Protein 8WFC (pdb70)

Sequence (285 aa):
TYKLLDGKKISGEIKQEIAAVVNELLEKGGRRPHLAGVLVGHDGGSETYMASKVKACEEVGFTSSLIRYEDDVTEEELLACVHRLNQDPTVDGFIVQLPLPKHIDEQKIIEAVDPRKDVDGFHPINVGRLSIGLPGFVSATPKGIVELLRRYNIPTRGKHCVVLGRSNIVGKPVSQLLLQKGEPGDCTITICHSRTPNIKEVCLTADIIIAALGQPEFLTADMVKPGAVVVDVGTTLVPRLTGDVKFDEVAPKCSYITPVPGGVGPMTIVSLMSNTLLASKGLYR

Solvent-accessible surface area: 13579 Å² total; per-residue (Å²): 162,79,120,75,0,40,0,120,118,9,2,22,61,14,53,125,82,6,32,60,60,2,75,86,52,55,140,163,71,32,108,97,5,21,7,0,2,0,3,12,6,113,79,54,36,12,43,79,134,6,50,46,33,48,121,4,2,119,105,2,16,14,65,50,40,61,60,141,32,101,78,116,10,78,45,142,90,0,44,46,0,0,94,135,10,20,144,43,113,70,4,16,0,2,5,5,21,53,101,15,26,199,103,8,52,63,114,111,0,15,75,20,8,24,26,160,25,6,0,18,3,78,19,61,78,1,79,25,51,15,74,129,53,96,88,7,2,28,16,10,17,0,50,0,0,19,35,0,0,121,72,54,131,8,84,0,153,65,77,37,0,0,0,0,5,117,42,118,103,5,0,92,12,0,6,51,17,0,112,69,194,28,95,28,0,50,6,87,33,44,76,1,46,89,193,26,128,59,27,99,113,23,0,71,74,0,35,2,0,0,0,18,62,46,98,39,86,58,0,34,20,73,14,0,72,98,46,2,10,0,0,6,21,4,96,38,136,46,162,175,64,19,0,1,2,57,65,103,64,0,1,73,66,6,40,39,0,1,27,32,88,8,1,9,41,21,0,34,62,0,4,7,0,20,1,0,21,25,12,37,91,68,68,42,179

Nearest PDB structures (foldseek):
  8wfc-assembly1_A-2  TM=1.004E+00  e=2.189E-60  Porphyromonas gingivalis
  6jib-assembly1_A  TM=9.520E-01  e=5.929E-38  Homo sapiens
  6jid-assembly1_A  TM=9.562E-01  e=1.863E-37  Homo sapiens
  9ita-assembly1_A  TM=9.492E-01  e=7.916E-37  Homo sapiens
  7ehn-assembly1_A  TM=9.419E-01  e=8.408E-37  Homo sapiens

Structure (mmCIF, N/CA/C/O backbone):
data_8WFC
#
_entry.id   8WFC
#
_cell.length_a   110.681
_cell.length_b   110.681
_cell.length_c   69.781
_cell.angle_alpha   90.000
_cell.angle_beta   90.000
_cell.angle_gamma   90.000
#
_symmetry.space_group_name_H-M   'P 43 2 2'
#
loop_
_entity.id
_entity.type
_entity.pdbx_description
1 polymer 'Bifunctional protein FolD'
2 water water
#
loop_
_atom_site.group_PDB
_atom_site.id
_atom_site.type_symbol
_atom_site.label_atom_id
_atom_site.label_alt_id
_atom_site.label_comp_id
_atom_site.label_asym_id
_atom_site.label_entity_id
_atom_site.label_seq_id
_atom_site.pdbx_PDB_ins_code
_atom_site.Cartn_x
_atom_site.Cartn_y
_atom_site.Cartn_z
_atom_site.occupancy
_atom_site.B_iso_or_equiv
_atom_site.auth_seq_id
_atom_site.auth_comp_id
_atom_site.auth_asym_id
_atom_site.auth_atom_id
_atom_site.pdbx_PDB_model_num
ATOM 1 N N . THR A 1 4 ? -19.40000 7.13000 -12.44500 1.000 57.85000 4 THR A N 1
ATOM 2 C CA . THR A 1 4 ? -18.17400 6.34200 -12.36300 1.000 56.63000 4 THR A CA 1
ATOM 3 C C . THR A 1 4 ? -18.40600 5.00500 -11.63200 1.000 60.72000 4 THR A C 1
ATOM 4 O O . THR A 1 4 ? -17.77200 3.99800 -11.95300 1.000 62.27000 4 THR A O 1
ATOM 8 N N . TYR A 1 5 ? -19.31500 4.98500 -10.66100 1.000 53.50000 5 TYR A N 1
ATOM 9 C CA . TYR A 1 5 ? -19.72000 3.73100 -10.04000 1.000 52.77000 5 TYR A CA 1
ATOM 10 C C . TYR A 1 5 ? -20.85900 3.10100 -10.83200 1.000 49.95000 5 TYR A C 1
ATOM 11 O O . TYR A 1 5 ? -21.63700 3.79800 -11.48800 1.000 51.95000 5 TYR A O 1
ATOM 20 N N . LYS A 1 6 ? -20.96600 1.77400 -10.74400 1.000 46.30000 6 LYS A N 1
ATOM 21 C CA . LYS A 1 6 ? -22.01700 1.01800 -11.41400 1.000 42.61000 6 LYS A CA 1
ATOM 22 C C . LYS A 1 6 ? -23.01900 0.47300 -10.40500 1.000 47.20000 6 LYS A C 1
ATOM 23 O O . LYS A 1 6 ? -22.64300 0.02300 -9.31500 1.000 43.80000 6 LYS A O 1
ATOM 29 N N . LEU A 1 7 ? -24.29600 0.50800 -10.77800 1.000 46.18000 7 LEU A N 1
ATOM 30 C CA . LEU A 1 7 ? -25.34900 -0.02600 -9.92800 1.000 45.82000 7 LEU A CA 1
ATOM 31 C C . LEU A 1 7 ? -25.37800 -1.54500 -9.99800 1.000 44.58000 7 LEU A C 1
ATOM 32 O O . LEU A 1 7 ? -25.17000 -2.13800 -11.06100 1.000 45.19000 7 LEU A O 1
ATOM 37 N N . LEU A 1 8 ? -25.61800 -2.18000 -8.85100 1.000 43.17000 8 LEU A N 1
ATOM 38 C CA . LEU A 1 8 ? -26.03600 -3.57600 -8.84500 1.000 40.11000 8 LEU A CA 1
ATOM 39 C C . LEU A 1 8 ? -27.55300 -3.50100 -8.86300 1.000 44.29000 8 LEU A C 1
ATOM 40 O O . LEU A 1 8 ? -28.20400 -3.32600 -7.82900 1.000 43.72000 8 LEU A O 1
ATOM 45 N N . ASP A 1 9 ? -28.10900 -3.57500 -10.07000 1.000 43.69000 9 ASP A N 1
ATOM 46 C CA . ASP A 1 9 ? -29.49200 -3.19000 -10.34200 1.000 47.00000 9 ASP A CA 1
ATOM 47 C C . ASP A 1 9 ? -30.38000 -4.39700 -10.08200 1.000 42.38000 9 ASP A C 1
ATOM 48 O O . ASP A 1 9 ? -30.53900 -5.26300 -10.94500 1.000 42.21000 9 ASP A O 1
ATOM 53 N N . GLY A 1 10 ? -30.96800 -4.44900 -8.89000 1.000 42.50000 10 GLY A N 1
ATOM 54 C CA . GLY A 1 10 ? -31.83400 -5.57500 -8.50900 1.000 42.36000 10 GLY A CA 1
ATOM 55 C C . GLY A 1 10 ? -33.13400 -5.58400 -9.28500 1.000 41.02000 10 GLY A C 1
ATOM 56 O O . GLY A 1 10 ? -33.55200 -6.64400 -9.69200 1.000 41.82000 10 GLY A O 1
ATOM 57 N N . LYS A 1 11 ? -33.74600 -4.42000 -9.45700 1.000 44.37000 11 LYS A N 1
ATOM 58 C CA . LYS A 1 11 ? -34.99600 -4.31000 -10.24600 1.000 47.28000 11 LYS A CA 1
ATOM 59 C C . LYS A 1 11 ? -34.73900 -4.92700 -11.61700 1.000 47.59000 11 LYS A C 1
ATOM 60 O O . LYS A 1 11 ? -35.47000 -5.81100 -12.00000 1.000 47.80000 11 LYS A O 1
ATOM 66 N N . LYS A 1 12 ? -33.68400 -4.48400 -12.29000 1.000 44.36000 12 LYS A N 1
ATOM 67 C CA . LYS A 1 12 ? -33.36400 -4.97700 -13.64600 1.000 44.56000 12 LYS A CA 1
ATOM 68 C C . LYS A 1 12 ? -33.07700 -6.47700 -13.64200 1.000 46.17000 12 LYS A C 1
ATOM 69 O O . LYS A 1 12 ? -33.69600 -7.17900 -14.41200 1.000 43.72000 12 LYS A O 1
ATOM 75 N N . ILE A 1 13 ? -32.17100 -6.94700 -12.79100 1.000 44.40000 13 ILE A N 1
ATOM 76 C CA . ILE A 1 13 ? -31.82500 -8.36300 -12.82700 1.000 38.90000 13 ILE A CA 1
ATOM 77 C C . ILE A 1 13 ? -33.04000 -9.22000 -12.49700 1.000 43.43000 13 ILE A C 1
ATOM 78 O O . ILE A 1 13 ? -33.27600 -10.26100 -13.12400 1.000 38.36000 13 ILE A O 1
ATOM 83 N N . SER A 1 14 ? -33.80600 -8.80800 -11.48500 1.000 42.18000 14 SER A N 1
ATOM 84 C CA . SER A 1 14 ? -35.06700 -9.46000 -11.15400 1.000 43.58000 14 SER A CA 1
ATOM 85 C C . SER A 1 14 ? -35.93200 -9.65700 -12.39300 1.000 44.48000 14 SER A C 1
ATOM 86 O O . SER A 1 14 ? -36.40400 -10.76800 -12.66900 1.000 44.72000 14 SER A O 1
ATOM 89 N N . GLY A 1 15 ? -36.10700 -8.57500 -13.13700 1.000 45.55000 15 GLY A N 1
ATOM 90 C CA . GLY A 1 15 ? -36.92400 -8.60000 -14.35700 1.000 44.08000 15 GLY A CA 1
ATOM 91 C C . GLY A 1 15 ? -36.46800 -9.68600 -15.29700 1.000 48.62000 15 GLY A C 1
ATOM 92 O O . GLY A 1 15 ? -37.30300 -10.44700 -15.75200 1.000 48.34000 15 GLY A O 1
ATOM 93 N N . GLU A 1 16 ? -35.16500 -9.79700 -15.51900 1.000 43.18000 16 GLU A N 1
ATOM 94 C CA . GLU A 1 16 ? -34.65000 -10.80100 -16.47800 1.000 44.13000 16 GLU A CA 1
ATOM 95 C C . GLU A 1 16 ? -34.84700 -12.21900 -15.95800 1.000 47.83000 16 GLU A C 1
ATOM 96 O O . GLU A 1 16 ? -34.98700 -13.11900 -16.77400 1.000 46.87000 16 GLU A O 1
ATOM 102 N N . ILE A 1 17 ? -34.82400 -12.40200 -14.64600 1.000 42.07000 17 ILE A N 1
ATOM 103 C CA . ILE A 1 17 ? -35.01300 -13.76600 -14.09300 1.000 42.50000 17 ILE A CA 1
ATOM 104 C C . ILE A 1 17 ? -36.49500 -14.12100 -14.21500 1.000 37.72000 17 ILE A C 1
ATOM 105 O O . ILE A 1 17 ? -36.79200 -15.23700 -14.56700 1.000 40.84000 17 ILE A O 1
ATOM 110 N N . LYS A 1 18 ? -37.36900 -13.16100 -13.94300 1.000 41.62000 18 LYS A N 1
ATOM 111 C CA . LYS A 1 18 ? -38.82800 -13.39000 -14.06400 1.000 45.00000 18 LYS A CA 1
ATOM 112 C C . LYS A 1 18 ? -39.12000 -13.86400 -15.48800 1.000 47.26000 18 LYS A C 1
ATOM 113 O O . LYS A 1 18 ? -39.77300 -14.87800 -15.65300 1.000 47.04000 18 LYS A O 1
ATOM 119 N N . GLN A 1 19 ? -38.55200 -13.17300 -16.47100 1.000 48.94000 19 GLN A N 1
ATOM 120 C CA . GLN A 1 19 ? -38.72400 -13.52200 -17.89700 1.000 51.02000 19 GLN A CA 1
ATOM 121 C C . GLN A 1 19 ? -38.17700 -14.92000 -18.14300 1.000 46.78000 19 GLN A C 1
ATOM 122 O O . GLN A 1 19 ? -38.78000 -15.64600 -18.90400 1.000 48.23000 19 GLN A O 1
ATOM 128 N N . GLU A 1 20 ? -37.04900 -15.26000 -17.53700 1.000 43.29000 20 GLU A N 1
ATOM 129 C CA . GLU A 1 20 ? -36.50100 -16.61500 -17.72900 1.000 40.21000 20 GLU A CA 1
ATOM 130 C C . GLU A 1 20 ? -37.46200 -17.62800 -17.10700 1.000 43.57000 20 GLU A C 1
ATOM 131 O O . GLU A 1 20 ? -37.61900 -18.68700 -17.67900 1.000 44.82000 20 GLU A O 1
ATOM 137 N N . ILE A 1 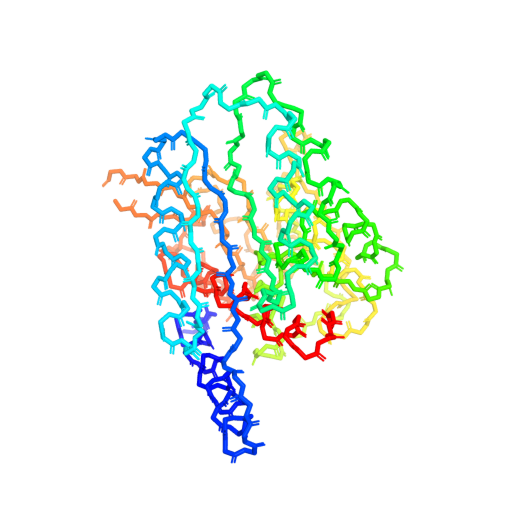21 ? -38.07200 -17.30300 -15.97100 1.000 42.69000 21 ILE A N 1
ATOM 138 C CA . ILE A 1 21 ? -38.98600 -18.28400 -15.32700 1.000 44.77000 21 ILE A CA 1
ATOM 139 C C . ILE A 1 21 ? -40.21900 -18.48400 -16.21800 1.000 45.01000 21 ILE A C 1
ATOM 140 O O . ILE A 1 21 ? -40.60300 -19.60700 -16.41600 1.000 41.89000 21 ILE A O 1
ATOM 145 N N . ALA A 1 22 ? -40.77800 -17.40400 -16.74600 1.000 45.24000 22 ALA A N 1
ATOM 146 C CA . ALA A 1 22 ? -41.95900 -17.49900 -17.60500 1.000 47.43000 22 ALA A CA 1
ATOM 147 C C . ALA A 1 22 ? -41.69700 -18.40800 -18.79300 1.000 48.37000 22 ALA A C 1
ATOM 148 O O . ALA A 1 22 ? -42.54400 -19.24300 -19.15000 1.000 50.82000 22 ALA A O 1
ATOM 150 N N . ALA A 1 23 ? -40.51100 -18.25900 -19.41000 1.000 50.62000 23 ALA A N 1
ATOM 151 C CA . ALA A 1 23 ? -40.14100 -19.07900 -20.55700 1.000 49.37000 23 ALA A CA 1
ATOM 152 C C . ALA A 1 23 ? -40.12700 -20.55800 -20.18800 1.000 48.91000 23 ALA A C 1
ATOM 153 O O . ALA A 1 23 ? -40.66200 -21.38200 -20.93400 1.000 51.01000 23 ALA A O 1
ATOM 155 N N . VAL A 1 24 ? -39.58700 -20.91900 -19.01600 1.000 43.95000 24 VAL A N 1
ATOM 156 C CA . VAL A 1 24 ? -39.58900 -22.32900 -18.62600 1.000 45.49000 24 VAL A CA 1
ATOM 157 C C . VAL A 1 24 ? -41.01500 -22.81400 -18.37700 1.000 49.33000 24 VAL A C 1
ATOM 158 O O . VAL A 1 24 ? -41.36000 -23.95500 -18.70700 1.000 51.24000 24 VAL A O 1
ATOM 162 N N . VAL A 1 25 ? -41.85800 -21.96600 -17.77500 1.000 44.96000 25 VAL A N 1
ATOM 163 C CA . VAL A 1 25 ? -43.23000 -22.37800 -17.48200 1.000 52.58000 25 VAL A CA 1
ATOM 164 C C . VAL A 1 25 ? -44.04400 -22.47000 -18.76900 1.000 50.26000 25 VAL A C 1
ATOM 165 O O . VAL A 1 25 ? -44.78500 -23.43900 -18.97500 1.000 51.65000 25 VAL A O 1
ATOM 169 N N . ASN A 1 26 ? -43.91600 -21.47000 -19.65300 1.000 51.67000 26 ASN A N 1
ATOM 170 C CA . ASN A 1 26 ? -44.57500 -21.52600 -20.96000 1.000 53.77000 26 ASN A CA 1
ATOM 171 C C . ASN A 1 26 ? -44.19800 -22.79800 -21.70600 1.000 56.41000 26 ASN A C 1
ATOM 172 O O . ASN A 1 26 ? -45.05800 -23.49300 -22.25500 1.000 57.01000 26 ASN A O 1
ATOM 177 N N . GLU A 1 27 ? -42.90300 -23.11400 -21.73500 1.000 55.64000 27 GLU A N 1
ATOM 178 C CA . GLU A 1 27 ? -42.45400 -24.35400 -22.35500 1.000 61.00000 27 GLU A CA 1
ATOM 179 C C . GLU A 1 27 ? -43.11200 -25.56600 -21.70500 1.000 62.46000 27 GLU A C 1
ATOM 180 O O . GLU A 1 27 ? -43.56400 -26.48300 -22.40200 1.000 64.94000 27 GLU A O 1
ATOM 186 N N . LEU A 1 28 ? -43.18700 -25.58500 -20.37200 1.000 59.20000 28 LEU A N 1
ATOM 187 C CA . LEU A 1 28 ? -43.78700 -26.72100 -19.68100 1.000 60.87000 28 LEU A CA 1
ATOM 188 C C . LEU A 1 28 ? -45.27400 -26.84700 -19.99900 1.000 58.09000 28 LEU A C 1
ATOM 189 O O . LEU A 1 28 ? -45.79900 -27.96500 -20.08200 1.000 59.63000 28 LEU A O 1
ATOM 194 N N . LEU A 1 29 ? -45.93700 -25.71100 -20.18000 1.000 55.14000 29 LEU A N 1
ATOM 195 C CA . LEU A 1 29 ? -47.38900 -25.66800 -20.48400 1.000 58.85000 29 LEU A CA 1
ATOM 196 C C . LEU A 1 29 ? -47.62800 -26.19700 -21.90100 1.000 64.00000 29 LEU A C 1
ATOM 197 O O . LEU A 1 29 ? -48.55100 -27.00300 -22.09400 1.000 65.32000 29 LEU A O 1
ATOM 202 N N . GLU A 1 30 ? -46.77900 -25.80000 -22.84700 1.000 62.60000 30 GLU A N 1
ATOM 203 C CA . GLU A 1 30 ? -46.92000 -26.23100 -24.25500 1.000 62.28000 30 GLU A CA 1
ATOM 204 C C . GLU A 1 30 ? -46.87300 -27.75500 -24.34600 1.000 62.20000 30 GLU A C 1
ATOM 205 O O . GLU A 1 30 ? -47.61500 -28.27500 -25.15000 1.000 67.53000 30 GLU A O 1
ATOM 211 N N . LYS A 1 31 ? -46.01800 -28.42400 -23.57500 1.000 61.52000 31 LYS A N 1
ATOM 212 C CA . LYS A 1 31 ? -45.95400 -29.90200 -23.58900 1.000 61.19000 31 LYS A CA 1
ATOM 213 C C . LYS A 1 31 ? -46.99300 -30.50100 -22.63600 1.000 61.93000 31 LYS A C 1
ATOM 214 O O . LYS A 1 31 ? -46.76300 -31.60500 -22.15900 1.000 62.72000 31 LYS A O 1
ATOM 220 N N . GLY A 1 32 ? -48.06700 -29.77600 -22.33600 1.000 62.38000 32 GLY A N 1
ATOM 221 C CA . GLY A 1 32 ? -49.13900 -30.30900 -21.51700 1.000 59.99000 32 GLY A CA 1
ATOM 222 C C . GLY A 1 32 ? -48.76000 -30.58000 -20.07400 1.000 63.68000 32 GLY A C 1
ATOM 223 O O . GLY A 1 32 ? -48.74000 -31.73700 -19.64100 1.000 64.83000 32 GLY A O 1
ATOM 224 N N . GLY A 1 33 ? -48.43800 -29.51800 -19.32600 1.000 61.01000 33 GLY A N 1
ATOM 225 C CA . GLY A 1 33 ? -48.19900 -29.62400 -17.90400 1.000 52.83000 33 GLY A CA 1
ATOM 226 C C . GLY A 1 33 ? -48.90900 -28.49300 -17.18200 1.000 55.61000 33 GLY A C 1
ATOM 227 O O . GLY A 1 33 ? -49.46500 -27.58900 -17.81000 1.000 54.35000 33 GLY A O 1
ATOM 228 N N . ARG A 1 34 ? -48.88400 -28.55600 -15.85300 1.000 49.99000 34 ARG A N 1
ATOM 229 C CA . ARG A 1 34 ? -49.53900 -27.55200 -15.02600 1.000 50.85000 34 ARG A CA 1
ATOM 230 C C . ARG A 1 34 ? -48.52300 -26.55400 -14.48300 1.000 50.37000 34 ARG A C 1
ATOM 231 O O . ARG A 1 34 ? -47.34200 -26.86700 -14.32300 1.000 52.54000 34 ARG A O 1
ATOM 239 N N . ARG A 1 35 ? -48.99500 -25.34100 -14.21200 1.000 46.68000 35 ARG A N 1
ATOM 240 C CA . ARG A 1 35 ? -48.12400 -24.30900 -13.68100 1.000 46.53000 35 ARG A CA 1
ATOM 241 C C . ARG A 1 35 ? -47.63500 -24.68100 -12.28100 1.000 48.75000 35 ARG A C 1
ATOM 242 O O . ARG A 1 35 ? -48.34300 -25.35500 -11.52300 1.000 44.68000 35 ARG A O 1
ATOM 250 N N . PRO A 1 36 ? -46.42400 -24.25500 -11.91000 1.000 47.12000 36 PRO A N 1
ATOM 251 C CA . PRO A 1 36 ? -45.95900 -24.50400 -10.54100 1.000 42.32000 36 PRO A CA 1
ATOM 252 C C . PRO A 1 36 ? -46.87100 -23.82000 -9.53200 1.000 41.24000 36 PRO A C 1
ATOM 253 O O . PRO A 1 36 ? -47.54000 -22.82700 -9.83600 1.000 44.66000 36 PRO A O 1
ATOM 257 N N . HIS A 1 37 ? -46.89600 -24.37500 -8.31800 1.000 38.20000 37 HIS A N 1
ATOM 258 C CA . HIS A 1 37 ? -47.82100 -23.96000 -7.26900 1.000 35.82000 37 HIS A CA 1
ATOM 259 C C . HIS A 1 37 ? -47.03600 -23.70800 -5.98600 1.000 34.43000 37 HIS A C 1
ATOM 260 O O . HIS A 1 37 ? -46.32100 -24.59700 -5.51000 1.000 34.59000 37 HIS A O 1
ATOM 267 N N . LEU A 1 38 ? -47.16400 -22.50200 -5.43400 1.000 36.93000 38 LEU A N 1
ATOM 268 C CA . LEU A 1 38 ? -46.59900 -22.14600 -4.13400 1.000 35.26000 38 LEU A CA 1
ATOM 269 C C . LEU A 1 38 ? -47.72800 -21.96100 -3.12400 1.000 36.24000 38 LEU A C 1
ATOM 270 O O . LEU A 1 38 ? -48.57700 -21.07700 -3.28800 1.000 34.07000 38 LEU A O 1
ATOM 275 N N . ALA A 1 39 ? -47.73100 -22.77700 -2.07600 1.000 33.61000 39 ALA A N 1
ATOM 276 C CA . ALA A 1 39 ? -48.69700 -22.63600 -0.99800 1.000 31.47000 39 ALA A CA 1
ATOM 277 C C . ALA A 1 39 ? -48.07200 -21.90400 0.18500 1.000 35.09000 39 ALA A C 1
ATOM 278 O O . ALA A 1 39 ? -46.88300 -22.04900 0.47400 1.000 33.55000 39 ALA A O 1
ATOM 280 N N . GLY A 1 40 ? -48.88300 -21.12400 0.87200 1.000 32.88000 40 GLY A N 1
ATOM 281 C CA . GLY A 1 40 ? -48.43500 -20.42500 2.06600 1.000 35.42000 40 GLY A CA 1
ATOM 282 C C . GLY A 1 40 ? -49.36700 -20.67300 3.23500 1.000 39.52000 40 GLY A C 1
ATOM 283 O O . GLY A 1 40 ? -50.57800 -20.79000 3.06100 1.000 37.78000 40 GLY A O 1
ATOM 284 N N . VAL A 1 41 ? -48.78300 -20.75200 4.42800 1.000 34.68000 41 VAL A N 1
ATOM 285 C CA . VAL A 1 41 ? -49.52200 -20.91400 5.67800 1.000 34.60000 41 VAL A CA 1
ATOM 286 C C . VAL A 1 41 ? -49.33300 -19.65400 6.51100 1.000 38.60000 41 VAL A C 1
ATOM 287 O O . VAL A 1 41 ? -48.19800 -19.23900 6.76500 1.000 32.79000 41 VAL A O 1
ATOM 291 N N . LEU A 1 42 ? -50.43900 -19.04800 6.93600 1.000 34.16000 42 LEU A N 1
ATOM 292 C CA . LEU A 1 42 ? -50.41900 -17.85800 7.77600 1.000 38.92000 42 LEU A CA 1
ATOM 293 C C . LEU A 1 42 ? -51.18900 -18.13300 9.05500 1.000 41.49000 42 LEU A C 1
ATOM 294 O O . LEU A 1 42 ? -52.27000 -18.72600 9.02200 1.000 39.75000 42 LEU A O 1
ATOM 299 N N . VAL A 1 43 ? -50.66100 -17.67700 10.18200 1.000 38.13000 43 VAL A N 1
ATOM 300 C CA . VAL A 1 43 ? -51.36400 -17.80500 11.45000 1.000 40.52000 43 VAL A CA 1
ATOM 301 C C . VAL A 1 43 ? -51.41800 -16.43000 12.10000 1.000 44.34000 43 VAL A C 1
ATOM 302 O O . VAL A 1 43 ? -50.41600 -15.70600 12.12400 1.000 43.01000 43 VAL A O 1
ATOM 306 N N . GLY A 1 44 ? -52.60300 -16.04500 12.56800 1.000 45.93000 44 GLY A N 1
ATOM 307 C CA . GLY A 1 44 ? -52.79900 -14.72000 13.11300 1.000 46.92000 44 GLY A CA 1
ATOM 308 C C . GLY A 1 44 ? -52.94600 -13.66600 12.03500 1.000 53.16000 44 GLY A C 1
ATOM 309 O O . GLY A 1 44 ? -52.90200 -13.93400 10.82800 1.000 45.84000 44 GLY A O 1
ATOM 310 N N . HIS A 1 45 ? -53.11600 -12.42700 12.49600 1.000 59.89000 45 HIS A N 1
ATOM 311 C CA . HIS A 1 45 ? -53.37700 -11.27700 11.63600 1.000 63.08000 45 HIS A CA 1
ATOM 312 C C . HIS A 1 45 ? -52.35600 -10.16800 11.86400 1.000 69.17000 45 HIS A C 1
ATOM 313 O O . HIS A 1 45 ? -52.68600 -8.97900 11.83600 1.000 74.75000 45 HIS A O 1
ATOM 320 N N . ASP A 1 46 ? -51.10300 -10.55200 12.10600 1.000 70.45000 46 ASP A N 1
ATOM 321 C CA . ASP A 1 46 ? -50.00800 -9.59300 12.11200 1.000 70.42000 46 ASP A CA 1
ATOM 322 C C . ASP A 1 46 ? -49.98400 -8.83000 10.79300 1.000 74.08000 46 ASP A C 1
ATOM 323 O O . ASP A 1 46 ? -50.05200 -9.42800 9.71500 1.000 73.17000 46 ASP A O 1
ATOM 328 N N . GLY A 1 47 ? -49.90300 -7.50000 10.88700 1.000 73.88000 47 GLY A N 1
ATOM 329 C CA . GLY A 1 47 ? -49.92800 -6.67800 9.68700 1.000 70.87000 47 GLY A CA 1
ATOM 330 C C . GLY A 1 47 ? -48.66500 -6.80000 8.85400 1.000 71.79000 47 GLY A C 1
ATOM 331 O O . GLY A 1 47 ? -48.72200 -6.77600 7.62000 1.000 70.88000 47 GLY A O 1
ATOM 332 N N . GLY A 1 48 ? -47.50800 -6.91500 9.51000 1.000 68.87000 48 GLY A N 1
ATOM 333 C CA . GLY A 1 48 ? -46.25000 -7.07300 8.80300 1.000 70.81000 48 GLY A CA 1
ATOM 334 C C . GLY A 1 48 ? -46.24800 -8.32100 7.94200 1.000 73.96000 48 GLY A C 1
ATOM 335 O O . GLY A 1 48 ? -46.34100 -8.23500 6.71300 1.000 71.11000 48 GLY A O 1
ATOM 336 N N . SER A 1 49 ? -46.31700 -9.47800 8.61400 1.000 73.30000 49 SER A N 1
ATOM 337 C CA . SER A 1 49 ? -46.36800 -10.82200 7.97800 1.000 68.72000 49 SER A CA 1
ATOM 338 C C . SER A 1 49 ? -47.45100 -10.83800 6.90000 1.000 67.00000 49 SER A C 1
ATOM 339 O O . SER A 1 49 ? -47.29800 -11.55400 5.92300 1.000 62.60000 49 SER A O 1
ATOM 342 N N . GLU A 1 50 ? -48.52800 -10.08500 7.10500 1.000 68.02000 50 GLU A N 1
ATOM 343 C CA . GLU A 1 50 ? -49.62400 -10.03400 6.10900 1.000 68.83000 50 GLU A CA 1
ATOM 344 C C . GLU A 1 50 ? -49.09300 -9.42500 4.81500 1.000 66.26000 50 GLU A C 1
ATOM 345 O O . GLU A 1 50 ? -49.40800 -9.94800 3.75600 1.000 62.58000 50 GLU A O 1
ATOM 351 N N . THR A 1 51 ? -48.29300 -8.37000 4.92600 1.000 65.24000 51 THR A N 1
ATOM 352 C CA . THR A 1 51 ? -47.72200 -7.69800 3.73600 1.000 66.04000 51 THR A CA 1
ATOM 353 C C . THR A 1 51 ? -46.67100 -8.60400 3.11700 1.000 62.34000 51 THR A C 1
ATOM 354 O O . THR A 1 51 ? -46.53500 -8.62400 1.90900 1.000 64.33000 51 THR A O 1
ATOM 358 N N . TYR A 1 52 ? -45.95900 -9.33300 3.95400 1.000 65.06000 52 TYR A N 1
ATOM 359 C CA . TYR A 1 52 ? -44.89400 -10.23800 3.46800 1.000 66.20000 52 TYR A CA 1
ATOM 360 C C . TYR A 1 52 ? -45.54700 -11.30800 2.58700 1.000 60.68000 52 TYR A C 1
ATOM 361 O O . TYR A 1 52 ? -45.06900 -11.55500 1.48600 1.000 56.09000 52 TYR A O 1
ATOM 370 N N . MET A 1 53 ? -46.67000 -11.85900 3.03900 1.000 62.32000 53 MET A N 1
ATOM 371 C CA . MET A 1 53 ? -47.36600 -12.90600 2.25100 1.000 59.31000 53 MET A CA 1
ATOM 372 C C . MET A 1 53 ? -47.89500 -12.27300 0.96400 1.000 58.54000 53 MET A C 1
ATOM 373 O O . MET A 1 53 ? -47.64200 -12.81600 -0.09600 1.000 60.28000 53 MET A O 1
ATOM 378 N N . ALA A 1 54 ? -48.56400 -11.13500 1.08200 1.000 60.17000 54 ALA A N 1
ATOM 379 C CA . ALA A 1 54 ? -49.14300 -10.43200 -0.08200 1.000 59.98000 54 ALA A CA 1
ATOM 380 C C . ALA A 1 54 ? -48.08000 -10.22900 -1.15800 1.000 58.13000 54 ALA A C 1
ATOM 381 O O . ALA A 1 54 ? -48.37900 -10.44500 -2.31900 1.000 59.26000 54 ALA A O 1
ATOM 383 N N . SER A 1 55 ? -46.87500 -9.85000 -0.75800 1.000 59.82000 55 SER A N 1
ATOM 384 C CA . SER A 1 55 ? -45.78300 -9.63800 -1.70300 1.000 60.54000 55 SER A CA 1
ATOM 385 C C . SER A 1 55 ? -45.45500 -10.92000 -2.45700 1.000 55.22000 55 SER A C 1
ATOM 386 O O . SER A 1 55 ? -45.18200 -10.89500 -3.66300 1.000 52.49000 55 SER A O 1
ATOM 389 N N . LYS A 1 56 ? -45.47800 -12.05300 -1.76200 1.000 54.92000 56 LYS A N 1
ATOM 390 C CA . LYS A 1 56 ? -45.18000 -13.31600 -2.41700 1.000 53.57000 56 LYS A CA 1
ATOM 391 C C . LYS A 1 56 ? -46.32700 -13.77500 -3.30500 1.000 53.23000 56 LYS A C 1
ATOM 392 O O . LYS A 1 56 ? -46.09200 -14.49200 -4.28100 1.000 51.99000 56 LYS A O 1
ATOM 398 N N . VAL A 1 57 ? -47.55200 -13.33700 -3.01600 1.000 55.24000 57 VAL A N 1
ATOM 399 C CA . VAL A 1 57 ? -48.66700 -13.61400 -3.91500 1.000 57.52000 57 VAL A CA 1
ATOM 400 C C . VAL A 1 57 ? -48.49900 -12.85400 -5.22600 1.000 57.84000 57 VAL A C 1
ATOM 401 O O . VAL A 1 57 ? -48.59800 -13.43700 -6.31300 1.000 57.24000 57 VAL A O 1
ATOM 405 N N . LYS A 1 58 ? -48.23700 -11.54500 -5.14700 1.000 58.28000 58 LYS A N 1
ATOM 406 C CA . LYS A 1 58 ? -48.05400 -10.75600 -6.36200 1.000 59.80000 58 LYS A CA 1
ATOM 407 C C . LYS A 1 58 ? -46.96300 -11.34400 -7.24400 1.000 56.79000 58 LYS A C 1
ATOM 408 O O . LYS A 1 58 ? -47.08800 -11.37000 -8.47400 1.000 58.99000 58 LYS A O 1
ATOM 414 N N . ALA A 1 59 ? -45.88800 -11.83700 -6.63000 1.000 56.74000 59 ALA A N 1
ATOM 415 C CA . ALA A 1 59 ? -44.76600 -12.36100 -7.40200 1.000 52.27000 59 ALA A CA 1
ATOM 416 C C . ALA A 1 59 ? -45.16000 -13.59700 -8.19900 1.000 50.59000 59 ALA A C 1
ATOM 417 O O . ALA A 1 59 ? -44.75300 -13.74700 -9.35600 1.000 48.26000 59 ALA A O 1
ATOM 419 N N . CYS A 1 60 ? -45.97100 -14.45900 -7.58400 1.000 50.31000 60 CYS A N 1
ATOM 420 C CA . CYS A 1 60 ? -46.45400 -15.69700 -8.24300 1.000 51.19000 60 CYS A CA 1
ATOM 421 C C . CYS A 1 60 ? -47.26700 -15.30900 -9.48300 1.000 52.05000 60 CYS A C 1
ATOM 422 O O . CYS A 1 60 ? -47.21900 -16.03000 -10.46400 1.000 51.61000 60 CYS A O 1
ATOM 425 N N . GLU A 1 61 ? -48.01300 -14.21500 -9.38900 1.000 54.63000 61 GLU A N 1
ATOM 426 C CA . GLU A 1 61 ? -48.82900 -13.72600 -10.52400 1.000 58.65000 61 GLU A CA 1
ATOM 427 C C . GLU A 1 61 ? -47.90100 -13.47900 -11.70700 1.000 59.32000 61 GLU A C 1
ATOM 428 O O . GLU A 1 61 ? -48.04200 -14.14100 -12.73900 1.000 57.72000 61 GLU A O 1
ATOM 434 N N . GLU A 1 62 ? -46.93200 -12.59600 -11.48700 1.000 56.76000 62 GLU A N 1
ATOM 435 C CA . GLU A 1 62 ? -45.98100 -12.13100 -12.52400 1.000 56.07000 62 GLU A CA 1
ATOM 436 C C . GLU A 1 62 ? -45.17000 -13.26200 -13.14900 1.000 52.00000 62 GLU A C 1
ATOM 437 O O . GLU A 1 62 ? -44.83700 -13.14100 -14.31500 1.000 58.44000 62 GLU A O 1
ATOM 443 N N . VAL A 1 63 ? -44.84600 -14.31100 -12.41400 1.000 49.53000 63 VAL A N 1
ATOM 444 C CA . VAL A 1 63 ? -44.01500 -15.37200 -13.04000 1.000 50.42000 63 VAL A CA 1
ATOM 445 C C . VAL A 1 63 ? -44.91800 -16.45700 -13.59900 1.000 49.23000 63 VAL A C 1
ATOM 446 O O . VAL A 1 63 ? -44.43300 -17.33000 -14.28600 1.000 54.00000 63 VAL A O 1
ATOM 450 N N . GLY A 1 64 ? -46.19100 -16.38800 -13.26900 1.000 51.22000 64 GLY A N 1
ATOM 451 C CA . GLY A 1 64 ? -47.12100 -17.38900 -13.75800 1.000 54.52000 64 GLY A CA 1
ATOM 452 C C . GLY A 1 64 ? -47.21100 -18.63800 -12.90200 1.000 49.50000 64 GLY A C 1
ATOM 453 O O . GLY A 1 64 ? -47.23200 -19.75700 -13.42800 1.000 49.33000 64 GLY A O 1
ATOM 454 N N . PHE A 1 65 ? -47.25000 -18.46500 -11.58400 1.000 49.51000 65 PHE A N 1
ATOM 455 C CA . PHE A 1 65 ? -47.40700 -19.56700 -10.64700 1.000 46.84000 65 PHE A CA 1
ATOM 456 C C . PHE A 1 65 ? -48.82300 -19.55000 -10.08100 1.000 43.91000 65 PHE A C 1
ATOM 457 O O . PHE A 1 65 ? -49.38700 -18.48200 -9.81800 1.000 43.81000 65 PHE A O 1
ATOM 465 N N . THR A 1 66 ? -49.38400 -20.74000 -9.86900 1.000 41.26000 66 THR A N 1
ATOM 466 C CA . THR A 1 66 ? -50.52100 -20.87700 -8.96300 1.000 41.22000 66 THR A CA 1
ATOM 467 C C . THR A 1 66 ? -50.07800 -20.58200 -7.53100 1.000 42.59000 66 THR A C 1
ATOM 468 O O . THR A 1 66 ? -48.95000 -20.89000 -7.13700 1.000 41.32000 66 THR A O 1
ATOM 472 N N . SER A 1 67 ? -50.97600 -19.98700 -6.74600 1.000 39.82000 67 SER A N 1
ATOM 473 C CA . SER A 1 67 ? -50.70100 -19.69500 -5.34600 1.000 38.49000 67 SER A CA 1
ATOM 474 C C . SER A 1 67 ? -51.88400 -20.09600 -4.46300 1.000 42.49000 67 SER A C 1
ATOM 475 O O . SER A 1 67 ? -53.04800 -19.88700 -4.82900 1.000 39.74000 67 SER A O 1
ATOM 478 N N . SER A 1 68 ? -51.57000 -20.70200 -3.31200 1.000 39.31000 68 SER A N 1
ATOM 479 C CA . SER A 1 68 ? -52.51000 -21.05000 -2.25100 1.000 39.10000 68 SER A CA 1
ATOM 480 C C . SER A 1 68 ? -52.14200 -20.26200 -1.01100 1.000 35.80000 68 SER A C 1
ATOM 481 O O . SER A 1 68 ? -50.95900 -20.05800 -0.73000 1.000 36.39000 68 SER A O 1
ATOM 484 N N . LEU A 1 69 ? -53.14400 -19.90600 -0.21700 1.000 31.93000 69 LEU A N 1
ATOM 485 C CA . LEU A 1 69 ? -52.90000 -19.31800 1.09500 1.000 32.49000 69 LEU A CA 1
ATOM 486 C C . LEU A 1 69 ? -53.93600 -19.83900 2.07600 1.000 37.85000 69 LEU A C 1
ATOM 487 O O . LEU A 1 69 ? -55.13600 -19.66100 1.85300 1.000 36.11000 69 LEU A O 1
ATOM 492 N N . ILE A 1 70 ? -53.47500 -20.49400 3.15200 1.000 32.23000 70 ILE A N 1
ATOM 493 C CA . ILE A 1 70 ? -54.31800 -20.90200 4.27400 1.000 34.79000 70 ILE A CA 1
ATOM 494 C C . ILE A 1 70 ? -54.10200 -19.92200 5.41500 1.000 38.06000 70 ILE A C 1
ATOM 495 O O . ILE A 1 70 ? -52.96200 -19.54200 5.70700 1.000 34.22000 70 ILE A O 1
ATOM 500 N N . ARG A 1 71 ? -55.19200 -19.51900 6.07400 1.000 34.31000 71 ARG A N 1
ATOM 501 C CA . ARG A 1 71 ? -55.15800 -18.55600 7.17300 1.000 36.20000 71 ARG A CA 1
ATOM 502 C C . ARG A 1 71 ? -55.74100 -19.21000 8.41300 1.000 39.47000 71 ARG A C 1
ATOM 503 O O . ARG A 1 71 ? -56.94100 -19.51600 8.44900 1.000 39.77000 71 ARG A O 1
ATOM 511 N N . TYR A 1 72 ? -54.91000 -19.41300 9.43200 1.000 35.64000 72 TYR A N 1
ATOM 512 C CA . TYR A 1 72 ? -55.38900 -19.87700 10.72500 1.000 38.64000 72 TYR A CA 1
ATOM 513 C C . TYR A 1 72 ? -55.48500 -18.71200 11.69800 1.000 40.91000 72 TYR A C 1
ATOM 514 O O . TYR A 1 72 ? -54.80900 -17.69200 11.54900 1.000 40.13000 72 TYR A O 1
ATOM 523 N N . GLU A 1 73 ? -56.33800 -18.88300 12.70700 1.000 43.95000 73 GLU A N 1
ATOM 524 C CA . GLU A 1 73 ? -56.34900 -17.98400 13.85200 1.000 46.75000 73 GLU A CA 1
ATOM 525 C C . GLU A 1 73 ? -55.20800 -18.36700 14.78400 1.000 46.18000 73 GLU A C 1
ATOM 526 O O . GLU A 1 73 ? -54.74900 -19.51300 14.78600 1.000 45.14000 73 GLU A O 1
ATOM 532 N N . ASP A 1 74 ? -54.72300 -17.40000 15.56600 1.000 45.16000 74 ASP A N 1
ATOM 533 C CA . ASP A 1 74 ? -53.50000 -17.69100 16.30500 1.000 49.00000 74 ASP A CA 1
ATOM 534 C C . ASP A 1 74 ? -53.72700 -18.56100 17.53200 1.000 47.89000 74 ASP A C 1
ATOM 535 O O . ASP A 1 74 ? -52.78600 -18.74000 18.31200 1.000 48.89000 74 ASP A O 1
ATOM 540 N N . ASP A 1 75 ? -54.92400 -19.11600 17.72200 1.000 40.90000 75 ASP A N 1
ATOM 541 C CA . ASP A 1 75 ? -55.12800 -20.15700 18.71800 1.000 40.82000 75 ASP A CA 1
ATOM 542 C C . ASP A 1 75 ? -55.06900 -21.55200 18.11300 1.000 44.59000 75 ASP A C 1
ATOM 543 O O . ASP A 1 75 ? -55.35700 -22.53300 18.81000 1.000 42.96000 75 ASP A O 1
ATOM 548 N N . VAL A 1 76 ? -54.70800 -21.66400 16.83000 1.000 41.59000 76 VAL A N 1
ATOM 549 C CA . VAL A 1 76 ? -54.52600 -22.98000 16.23300 1.000 42.09000 76 VAL A CA 1
ATOM 550 C C . VAL A 1 76 ? -53.54700 -23.78400 17.08700 1.000 42.62000 76 VAL A C 1
ATOM 551 O O . VAL A 1 76 ? -52.59500 -23.23700 17.66300 1.000 42.85000 76 VAL A O 1
ATOM 555 N N . THR A 1 77 ? -53.81700 -25.08200 17.22000 1.000 41.74000 77 THR A N 1
ATOM 556 C CA . THR A 1 77 ? -52.95100 -25.96000 17.99000 1.000 44.03000 77 THR A CA 1
ATOM 557 C C . THR A 1 77 ? -51.73600 -26.38000 17.17300 1.000 44.00000 77 THR A C 1
ATOM 558 O O . THR A 1 77 ? -51.76900 -26.42300 15.93500 1.000 43.64000 77 THR A O 1
ATOM 562 N N . GLU A 1 78 ? -50.66400 -26.71400 17.89000 1.000 44.43000 78 GLU A N 1
ATOM 563 C CA . GLU A 1 78 ? -49.51600 -27.34800 17.25500 1.000 48.12000 78 GLU A CA 1
ATOM 564 C C . GLU A 1 78 ? -49.95200 -28.56200 16.44900 1.000 44.80000 78 GLU A C 1
ATOM 565 O O . GLU A 1 78 ? -49.44600 -28.80200 15.34800 1.000 42.50000 78 GLU A O 1
ATOM 571 N N . GLU A 1 79 ? -50.94100 -29.30400 16.95100 1.000 46.03000 79 GLU A N 1
ATOM 572 C CA . GLU A 1 79 ? -51.33300 -30.53900 16.28500 1.000 42.92000 79 GLU A CA 1
ATOM 573 C C . GLU A 1 79 ? -52.01900 -30.26500 14.95300 1.000 44.42000 79 GLU A C 1
ATOM 574 O O . GLU A 1 79 ? -51.79300 -30.99000 13.97900 1.000 44.05000 79 GLU A O 1
ATOM 580 N N . GLU A 1 80 ? -52.85800 -29.22900 14.87800 1.000 41.45000 80 GLU A N 1
ATOM 581 C CA . GLU A 1 80 ? -53.50500 -28.95200 13.59800 1.000 42.70000 80 GLU A CA 1
ATOM 582 C C . GLU A 1 80 ? -52.53500 -28.31500 12.61500 1.000 38.52000 80 GLU A C 1
ATOM 583 O O . GLU A 1 80 ? -52.66000 -28.50900 11.39700 1.000 37.90000 80 GLU A O 1
ATOM 589 N N . LEU A 1 81 ? -51.58500 -27.53500 13.12000 1.000 39.09000 81 LEU A N 1
ATOM 590 C CA . LEU A 1 81 ? -50.59900 -26.94800 12.22800 1.000 39.01000 81 LEU A CA 1
ATOM 591 C C . LEU A 1 81 ? -49.68900 -28.02400 11.65700 1.000 36.55000 81 LEU A C 1
ATOM 592 O O . LEU A 1 81 ? -49.38900 -28.02300 10.45700 1.000 37.85000 81 LEU A O 1
ATOM 597 N N . LEU A 1 82 ? -49.25400 -28.96100 12.49700 1.000 36.48000 82 LEU A N 1
ATOM 598 C CA . LEU A 1 82 ? -48.45700 -30.07300 11.99800 1.000 37.69000 82 LEU A CA 1
ATOM 599 C C . LEU A 1 82 ? -49.23600 -30.89000 10.98300 1.000 40.77000 82 LEU A C 1
ATOM 600 O O . LEU A 1 82 ? -48.66300 -31.36800 9.99700 1.000 36.46000 82 LEU A O 1
ATOM 605 N N . ALA A 1 83 ? -50.54900 -31.06700 11.20400 1.000 39.48000 83 ALA A N 1
ATOM 606 C CA . ALA A 1 83 ? -51.35500 -31.80000 10.22900 1.000 36.15000 83 ALA A CA 1
ATOM 607 C C . ALA A 1 83 ? -51.41000 -31.05900 8.90300 1.000 37.10000 83 ALA A C 1
ATOM 608 O O . ALA A 1 83 ? -51.36500 -31.67500 7.83200 1.000 37.91000 83 ALA A O 1
ATOM 610 N N . CYS A 1 84 ? -51.48600 -29.73100 8.95400 1.000 36.16000 84 CYS A N 1
ATOM 611 C CA . CYS A 1 84 ? -51.45000 -28.95000 7.72700 1.000 37.91000 84 CYS A CA 1
ATOM 612 C C . CYS A 1 84 ? -50.11300 -29.12800 6.99800 1.000 35.66000 84 CYS A C 1
ATOM 613 O O . CYS A 1 84 ? -50.07800 -29.32500 5.77600 1.000 34.19000 84 CYS A O 1
ATOM 616 N N . VAL A 1 85 ? -48.99800 -29.08400 7.73600 1.000 34.74000 85 VAL A N 1
ATOM 617 C CA . VAL A 1 85 ? -47.68800 -29.29400 7.10900 1.000 35.60000 85 VAL A CA 1
ATOM 618 C C . VAL A 1 85 ? -47.62600 -30.65300 6.41500 1.000 33.67000 85 VAL A C 1
ATOM 619 O O . VAL A 1 85 ? -47.20100 -30.76200 5.25700 1.000 32.32000 85 VAL A O 1
ATOM 623 N N . HIS A 1 86 ? -48.07300 -31.69900 7.10500 1.000 34.68000 86 HIS A N 1
ATOM 624 C CA . HIS A 1 86 ? -48.04900 -33.06400 6.52000 1.000 34.05000 86 HIS A CA 1
ATOM 625 C C . HIS A 1 86 ? -48.95800 -33.13400 5.29700 1.000 36.44000 86 HIS A C 1
ATOM 626 O O . HIS A 1 86 ? -48.57100 -33.77800 4.33900 1.000 37.43000 86 HIS A O 1
ATOM 633 N N . ARG A 1 87 ? -50.11900 -32.48700 5.35200 1.000 36.47000 87 ARG A N 1
ATOM 634 C CA . ARG A 1 87 ? -51.03200 -32.49200 4.18500 1.000 38.20000 87 ARG A CA 1
ATOM 635 C C . ARG A 1 87 ? -50.32500 -31.84900 2.99300 1.000 37.64000 87 ARG A C 1
ATOM 636 O O . ARG A 1 87 ? -50.35000 -32.43400 1.93500 1.000 37.93000 87 ARG A O 1
ATOM 644 N N . LEU A 1 88 ? -49.71300 -30.68500 3.19500 1.000 35.78000 88 LEU A N 1
ATOM 645 C CA . LEU A 1 88 ? -48.99700 -29.97600 2.10600 1.000 33.14000 88 LEU A CA 1
ATOM 646 C C . LEU A 1 88 ? -47.81300 -30.82900 1.62500 1.000 33.71000 88 LEU A C 1
ATOM 647 O O . LEU A 1 88 ? -47.59700 -30.86300 0.43700 1.000 35.80000 88 LEU A O 1
ATOM 652 N N . ASN A 1 89 ? -47.06400 -31.45000 2.53400 1.000 33.48000 89 ASN A N 1
ATOM 653 C CA . ASN A 1 89 ? -45.99900 -32.36300 2.11200 1.000 35.07000 89 ASN A CA 1
ATOM 654 C C . ASN A 1 89 ? -46.53200 -33.38900 1.12300 1.000 39.22000 89 ASN A C 1
ATOM 655 O O . ASN A 1 89 ? -45.87400 -33.71500 0.12600 1.000 36.92000 89 ASN A O 1
ATOM 660 N N . GLN A 1 90 ? -47.72600 -33.92000 1.39700 1.000 39.98000 90 GLN A N 1
ATOM 661 C CA . GLN A 1 90 ? -48.25400 -35.05500 0.66200 1.000 43.13000 90 GLN A CA 1
ATOM 662 C C . GLN A 1 90 ? -49.10700 -34.65400 -0.53000 1.000 41.71000 90 GLN A C 1
ATOM 663 O O . GLN A 1 90 ? -49.50900 -35.53100 -1.29800 1.000 43.89000 90 GLN A O 1
ATOM 669 N N . ASP A 1 91 ? -49.37400 -33.36700 -0.71400 1.000 40.97000 91 ASP A N 1
ATOM 670 C CA . ASP A 1 91 ? -50.21800 -32.89600 -1.80300 1.000 40.83000 91 ASP A CA 1
ATOM 671 C C . ASP A 1 91 ? -49.39500 -32.73700 -3.07700 1.000 42.69000 91 ASP A C 1
ATOM 672 O O . ASP A 1 91 ? -48.60500 -31.79100 -3.19200 1.000 39.30000 91 ASP A O 1
ATOM 677 N N . PRO A 1 92 ? -49.58000 -33.61600 -4.07000 1.000 41.13000 92 PRO A N 1
ATOM 678 C CA . PRO A 1 92 ? -48.75200 -33.54500 -5.28600 1.000 40.46000 92 PRO A CA 1
ATOM 679 C C . PRO A 1 92 ? -49.05000 -32.33600 -6.16400 1.000 39.82000 92 PRO A C 1
ATOM 680 O O . PRO A 1 92 ? -48.31700 -32.09800 -7.13600 1.000 41.79000 92 PRO A O 1
ATOM 684 N N . THR A 1 93 ? -50.09300 -31.56600 -5.86200 1.000 37.98000 93 THR A N 1
ATOM 685 C CA . THR A 1 93 ? -50.36100 -30.34800 -6.60700 1.000 39.40000 93 THR A CA 1
ATOM 686 C C . THR A 1 93 ? -49.5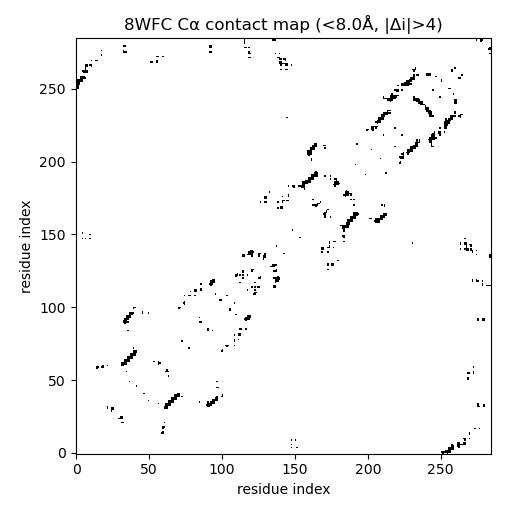9200 -29.15300 -6.05700 1.000 35.73000 93 THR A C 1
ATOM 687 O O . THR A 1 93 ? -49.59500 -28.09700 -6.68700 1.000 36.52000 93 THR A O 1
ATOM 691 N N . VAL A 1 94 ? -48.93000 -29.30500 -4.91200 1.000 40.45000 94 VAL A N 1
ATOM 692 C CA . VAL A 1 94 ? -48.17200 -28.24100 -4.25400 1.000 39.00000 94 VAL A CA 1
ATOM 693 C C . VAL A 1 94 ? -46.68400 -28.54700 -4.42800 1.000 36.17000 94 VAL A C 1
ATOM 694 O O . VAL A 1 94 ? -46.17200 -29.53800 -3.89100 1.000 39.27000 94 VAL A O 1
ATOM 698 N N . ASP A 1 95 ? -45.98200 -27.69900 -5.17000 1.000 33.84000 95 ASP A N 1
ATOM 699 C CA . ASP A 1 95 ? -44.56300 -27.94500 -5.41200 1.000 35.85000 95 ASP A CA 1
ATOM 700 C C . ASP A 1 95 ? -43.69100 -27.46900 -4.25100 1.000 35.33000 95 ASP A C 1
ATOM 701 O O . ASP A 1 95 ? -42.76900 -28.17800 -3.83000 1.000 35.15000 95 ASP A O 1
ATOM 706 N N . GLY A 1 96 ? -43.96200 -26.28200 -3.71900 1.000 33.62000 96 GLY A N 1
ATOM 707 C CA . GLY A 1 96 ? -43.28000 -25.82600 -2.52700 1.000 33.94000 96 GLY A CA 1
ATOM 708 C C . GLY A 1 96 ? -44.25100 -25.08800 -1.63200 1.000 32.69000 96 GLY A C 1
ATOM 709 O O . GLY A 1 96 ? -45.30400 -24.62500 -2.07300 1.000 34.72000 96 GLY A O 1
ATOM 710 N N . PHE A 1 97 ? -43.89400 -24.99100 -0.35900 1.000 30.08000 97 PHE A N 1
ATOM 711 C CA . PHE A 1 97 ? -44.73200 -24.18200 0.51000 1.000 31.23000 97 PHE A CA 1
ATOM 712 C C . PHE A 1 97 ? -43.89300 -23.53500 1.59400 1.000 33.78000 97 PHE A C 1
ATOM 713 O O . PHE A 1 97 ? -42.76800 -23.95800 1.88300 1.000 30.41000 97 PHE A O 1
ATOM 721 N N . ILE A 1 98 ? -44.45400 -22.48300 2.17700 1.000 31.00000 98 ILE A N 1
ATOM 722 C CA . ILE A 1 98 ? -43.77300 -21.67700 3.17700 1.000 32.04000 98 ILE A CA 1
ATOM 723 C C . ILE A 1 98 ? -44.71600 -21.47100 4.34900 1.000 36.78000 98 ILE A C 1
ATOM 724 O O . ILE A 1 98 ? -45.93700 -21.35700 4.17800 1.000 34.33000 98 ILE A O 1
ATOM 729 N N . VAL A 1 99 ? -44.14400 -21.42600 5.54100 1.000 35.07000 99 VAL A N 1
ATOM 730 C CA . VAL A 1 99 ? -44.87000 -21.14900 6.76700 1.000 36.66000 99 VAL A CA 1
ATOM 731 C C . VAL A 1 99 ? -44.40100 -19.78500 7.24600 1.000 43.55000 99 VAL A C 1
ATOM 732 O O . VAL A 1 99 ? -43.20800 -19.58700 7.52400 1.000 38.28000 99 VAL A O 1
ATOM 736 N N . GLN A 1 100 ? -45.31700 -18.82800 7.27300 1.000 38.06000 100 GLN A N 1
ATOM 737 C CA . GLN A 1 100 ? -44.96400 -17.44300 7.65700 1.000 43.74000 100 GLN A CA 1
ATOM 738 C C . GLN A 1 100 ? -44.53600 -17.39800 9.12200 1.000 44.76000 100 GLN A C 1
ATOM 739 O O . GLN A 1 100 ? -45.23700 -17.93300 9.95000 1.000 43.12000 100 GLN A O 1
ATOM 745 N N . LEU A 1 101 ? -43.38000 -16.80700 9.40400 1.000 42.73000 101 LEU A N 1
ATOM 746 C CA . LEU A 1 101 ? -42.89400 -16.67400 10.79500 1.000 41.09000 101 LEU A CA 1
ATOM 747 C C . LEU A 1 101 ? -42.94100 -15.19900 11.17700 1.000 50.83000 101 LEU A C 1
ATOM 748 O O . LEU A 1 101 ? -42.84400 -14.38400 10.29100 1.000 57.44000 101 LEU A O 1
ATOM 753 N N . PRO A 1 102 ? -43.05800 -14.83800 12.46900 1.000 50.22000 102 PRO A N 1
ATOM 754 C CA . PRO A 1 102 ? -43.04700 -15.80200 13.55200 1.000 46.02000 102 PRO A CA 1
ATOM 755 C C . PRO A 1 102 ? -44.41100 -16.43700 13.82700 1.000 43.93000 102 PRO A C 1
ATOM 756 O O . PRO A 1 102 ? -45.37300 -15.96700 13.36200 1.000 43.82000 102 PRO A O 1
ATOM 760 N N . LEU A 1 103 ? -44.41600 -17.52000 14.57800 1.000 42.46000 103 LEU A N 1
ATOM 761 C CA . LEU A 1 103 ? -45.67700 -18.19800 14.94700 1.000 42.94000 103 LEU A CA 1
ATOM 762 C C . LEU A 1 103 ? -46.01800 -17.84300 16.39500 1.000 44.01000 103 LEU A C 1
ATOM 763 O O . LEU A 1 103 ? -45.17200 -17.30000 17.07400 1.000 42.85000 103 LEU A O 1
ATOM 768 N N . PRO A 1 104 ? -47.23100 -18.13300 16.90700 1.000 47.51000 104 PRO A N 1
ATOM 769 C CA . PRO A 1 104 ? -47.57000 -17.84300 18.29700 1.000 47.12000 104 PRO A CA 1
ATOM 770 C C . PRO A 1 104 ? -46.63000 -18.51200 19.30600 1.000 48.62000 104 PRO A C 1
ATOM 771 O O . PRO A 1 104 ? -46.17400 -19.58900 19.06700 1.000 46.51000 104 PRO A O 1
ATOM 775 N N . LYS A 1 105 ? -46.48500 -17.89800 20.47400 1.000 48.84000 105 LYS A N 1
ATOM 776 C CA . LYS A 1 105 ? -45.59700 -18.39800 21.55400 1.000 50.95000 105 LYS A CA 1
ATOM 777 C C . LYS A 1 105 ? -45.83800 -19.87600 21.87700 1.000 49.89000 105 LYS A C 1
ATOM 778 O O . LYS A 1 105 ? -44.86500 -20.58200 22.01900 1.000 50.14000 105 LYS A O 1
ATOM 784 N N . HIS A 1 106 ? -47.08500 -20.34500 21.92400 1.000 46.84000 106 HIS A N 1
ATOM 785 C CA . HIS A 1 106 ? -47.40800 -21.75800 22.26300 1.000 45.10000 106 HIS A CA 1
ATOM 786 C C . HIS A 1 106 ? -47.02000 -22.76800 21.16900 1.000 45.57000 106 HIS A C 1
ATOM 787 O O . HIS A 1 106 ? -47.08900 -23.96100 21.44800 1.000 46.03000 106 HIS A O 1
ATOM 794 N N . ILE A 1 107 ? -46.66900 -22.32000 19.96700 1.000 42.76000 107 ILE A N 1
ATOM 795 C CA . ILE A 1 107 ? -46.27600 -23.24100 18.87200 1.000 41.30000 107 ILE A CA 1
ATOM 796 C C . ILE A 1 107 ? -44.75400 -23.35900 18.85100 1.000 37.45000 107 ILE A C 1
ATOM 797 O O . ILE A 1 107 ? -44.08700 -22.35700 18.97500 1.000 38.79000 107 ILE A O 1
ATOM 802 N N . ASP A 1 108 ? -44.25600 -24.57300 18.69700 1.000 36.15000 108 ASP A N 1
ATOM 803 C CA . ASP A 1 108 ? -42.79800 -24.80300 18.58600 1.000 41.82000 108 ASP A CA 1
ATOM 804 C C . ASP A 1 108 ? -42.40200 -24.61200 17.11700 1.000 36.83000 108 ASP A C 1
ATOM 805 O O . ASP A 1 108 ? -42.60400 -25.51200 16.33500 1.000 34.66000 108 ASP A O 1
ATOM 810 N N . GLU A 1 109 ? -41.88200 -23.43700 16.78600 1.000 35.54000 109 GLU A N 1
ATOM 811 C CA . GLU A 1 109 ? -41.48100 -23.12200 15.39500 1.000 34.62000 109 GLU A CA 1
ATOM 812 C C . GLU A 1 109 ? -40.53000 -24.19200 14.86100 1.000 33.41000 109 GLU A C 1
ATOM 813 O O . GLU A 1 109 ? -40.70000 -24.57800 13.73000 1.000 30.41000 109 GLU A O 1
ATOM 819 N N . GLN A 1 110 ? -39.54200 -24.58600 15.65800 1.000 31.27000 110 GLN A N 1
ATOM 820 C CA . GLN A 1 110 ? -38.57100 -25.60700 15.21400 1.000 32.17000 110 GLN A CA 1
ATOM 821 C C . GLN A 1 110 ? -39.31600 -26.88200 14.82300 1.000 31.20000 110 GLN A C 1
ATOM 822 O O . GLN A 1 110 ? -39.00400 -27.40500 13.79200 1.000 28.68000 110 GLN A O 1
ATOM 828 N N . LYS A 1 111 ? -40.24800 -27.34300 15.65300 1.000 33.45000 111 LYS A N 1
ATOM 829 C CA . LYS A 1 111 ? -41.00900 -28.54500 15.32300 1.000 32.91000 111 LYS A CA 1
ATOM 830 C C . LYS A 1 111 ? -41.78700 -28.36800 14.02600 1.000 29.23000 111 LYS A C 1
ATOM 831 O O . LYS A 1 111 ? -41.79300 -29.25300 13.16400 1.000 31.22000 111 LYS A O 1
ATOM 837 N N . ILE A 1 112 ? -42.47700 -27.23900 13.88000 1.000 30.66000 112 ILE A N 1
ATOM 838 C CA . ILE A 1 112 ? -43.25900 -27.00900 12.66800 1.000 30.45000 112 ILE A CA 1
ATOM 839 C C . ILE A 1 112 ? -42.36000 -27.03100 11.43700 1.000 28.01000 112 ILE A C 1
ATOM 840 O O . ILE A 1 112 ? -42.63100 -27.74000 10.46100 1.000 30.67000 112 ILE A O 1
ATOM 845 N N . ILE A 1 113 ? -41.28400 -26.24100 11.45300 1.000 28.85000 113 ILE A N 1
ATOM 846 C CA . ILE A 1 113 ? -40.43700 -26.14200 10.26100 1.000 24.78000 113 ILE A CA 1
ATOM 847 C C . ILE A 1 113 ? -39.77000 -27.48100 9.96000 1.000 27.08000 113 ILE A C 1
ATOM 848 O O . ILE A 1 113 ? -39.69900 -27.90900 8.79800 1.000 30.96000 113 ILE A O 1
ATOM 853 N N . GLU A 1 114 ? -39.28000 -28.17700 10.99500 1.000 28.48000 114 GLU A N 1
ATOM 854 C CA . GLU A 1 114 ? -38.62000 -29.45600 10.74300 1.000 27.81000 114 GLU A CA 1
ATOM 855 C C . GLU A 1 114 ? -39.59600 -30.50700 10.23300 1.000 30.08000 114 GLU A C 1
ATOM 856 O O . GLU A 1 114 ? -39.16300 -31.50700 9.65100 1.000 29.97000 114 GLU A O 1
ATOM 862 N N . ALA A 1 115 ? -40.90800 -30.29900 10.41400 1.000 31.10000 115 ALA A N 1
ATOM 863 C CA . ALA A 1 115 ? -41.88700 -31.20400 9.81600 1.000 33.24000 115 ALA A CA 1
ATOM 864 C C . ALA A 1 115 ? -42.04700 -30.99300 8.31400 1.000 30.58000 115 ALA A C 1
ATOM 865 O O . ALA A 1 115 ? -42.61700 -31.85700 7.63300 1.000 33.01000 115 ALA A O 1
ATOM 867 N N . VAL A 1 116 ? -41.55900 -29.87200 7.77300 1.000 29.14000 116 VAL A N 1
ATOM 868 C CA . VAL A 1 116 ? -41.63400 -29.63300 6.33600 1.000 29.36000 116 VAL A CA 1
ATOM 869 C C . VAL A 1 116 ? -40.75100 -30.62700 5.59400 1.000 31.77000 116 VAL A C 1
ATOM 870 O O . VAL A 1 116 ? -39.63600 -30.94300 6.03000 1.000 31.52000 116 VAL A O 1
ATOM 874 N N . ASP A 1 117 ? -41.24000 -31.14300 4.47700 1.000 32.64000 117 ASP A N 1
ATOM 875 C CA . ASP A 1 117 ? -40.39500 -31.98900 3.61200 1.000 33.58000 117 ASP A CA 1
ATOM 876 C C . ASP A 1 117 ? -39.34500 -31.06500 2.99900 1.000 32.09000 117 ASP A C 1
ATOM 877 O O . ASP A 1 117 ? -39.74200 -30.10200 2.37900 1.000 31.40000 117 ASP A O 1
ATOM 882 N N . PRO A 1 118 ? -38.02800 -31.34700 3.08800 1.000 32.20000 118 PRO A N 1
ATOM 883 C CA . PRO A 1 118 ? -37.00100 -30.47500 2.51100 1.000 30.77000 118 PRO A CA 1
ATOM 884 C C . PRO A 1 118 ? -37.17700 -30.20900 1.00900 1.000 30.67000 118 PRO A C 1
ATOM 885 O O . PRO A 1 118 ? -36.83500 -29.17100 0.56700 1.000 32.38000 118 PRO A O 1
ATOM 889 N N . ARG A 1 119 ? -37.67000 -31.20100 0.27300 1.000 31.52000 119 ARG A N 1
ATOM 890 C CA . ARG A 1 119 ? -37.96000 -31.09100 -1.17000 1.000 34.19000 119 ARG A CA 1
ATOM 891 C C . ARG A 1 119 ? -38.99200 -29.99100 -1.44900 1.000 31.92000 119 ARG A C 1
ATOM 892 O O . ARG A 1 119 ? -39.05200 -29.59400 -2.58100 1.000 36.54000 119 ARG A O 1
ATOM 900 N N . LYS A 1 120 ? -39.76100 -29.52700 -0.46000 1.000 31.39000 120 LYS A N 1
ATOM 901 C CA . LYS A 1 120 ? -40.73700 -28.44900 -0.72000 1.000 31.50000 120 LYS A CA 1
ATOM 902 C C . LYS A 1 120 ? -40.37000 -27.20200 0.08900 1.000 35.01000 120 LYS A C 1
ATOM 903 O O . LYS A 1 120 ? -41.11500 -26.24300 0.03400 1.000 30.60000 120 LYS A O 1
ATOM 909 N N . ASP A 1 121 ? -39.21100 -27.20400 0.74400 1.000 31.24000 121 ASP A N 1
ATOM 910 C CA . ASP A 1 121 ? -38.85100 -26.11000 1.64600 1.000 28.28000 121 ASP A CA 1
ATOM 911 C C . ASP A 1 121 ? -38.18400 -24.99600 0.84300 1.000 29.86000 121 ASP A C 1
ATOM 912 O O . ASP A 1 121 ? -36.97400 -24.76900 0.90600 1.000 28.25000 121 ASP A O 1
ATOM 917 N N . VAL A 1 122 ? -39.01400 -24.28400 0.07100 1.000 28.43000 122 VAL A N 1
ATOM 918 C CA . VAL A 1 122 ? -38.49100 -23.30500 -0.87400 1.000 28.05000 122 VAL A CA 1
ATOM 919 C C . VAL A 1 122 ? -37.98500 -22.03400 -0.19500 1.000 31.50000 122 VAL A C 1
ATOM 920 O O . VAL A 1 122 ? -37.25700 -21.25700 -0.82500 1.000 29.25000 122 VAL A O 1
ATOM 924 N N . ASP A 1 123 ? -38.35100 -21.79300 1.06800 1.000 28.43000 123 ASP A N 1
ATOM 925 C CA . ASP A 1 123 ? -37.69600 -20.77700 1.88600 1.000 30.68000 123 ASP A CA 1
ATOM 926 C C . ASP A 1 123 ? -36.31200 -21.20400 2.36000 1.000 31.42000 123 ASP A C 1
ATOM 927 O O . ASP A 1 123 ? -35.56500 -20.35700 2.86100 1.000 29.61000 123 ASP A O 1
ATOM 932 N N . GLY A 1 124 ? -35.97600 -22.48700 2.23900 1.000 29.25000 124 GLY A N 1
ATOM 933 C CA . GLY A 1 124 ? -34.72900 -23.00500 2.78000 1.000 28.34000 124 GLY A CA 1
ATOM 934 C C . GLY A 1 124 ? -34.59600 -22.85500 4.27800 1.000 32.51000 124 GLY A C 1
ATOM 935 O O . GLY A 1 124 ? -33.47700 -22.69700 4.77200 1.000 31.10000 124 GLY A O 1
ATOM 936 N N . PHE A 1 125 ? -35.71300 -22.88100 5.02200 1.000 27.00000 125 PHE A N 1
ATOM 937 C CA . PHE A 1 125 ? -35.67700 -22.69000 6.46900 1.000 28.71000 125 PHE A CA 1
ATOM 938 C C . PHE A 1 125 ? -35.45900 -23.98200 7.24200 1.000 26.87000 125 PHE A C 1
ATOM 939 O O . PHE A 1 125 ? -35.15100 -23.92600 8.43800 1.000 25.38000 125 PHE A O 1
ATOM 947 N N . HIS A 1 126 ? -35.62700 -25.13200 6.60600 1.000 28.62000 126 HIS A N 1
ATOM 948 C CA . HIS A 1 126 ? -35.45600 -26.39800 7.30300 1.000 26.77000 126 HIS A CA 1
ATOM 949 C C . HIS A 1 126 ? -33.99800 -26.55200 7.70800 1.000 24.79000 126 HIS A C 1
ATOM 950 O O . HIS A 1 126 ? -33.11200 -26.41800 6.85800 1.000 25.66000 126 HIS A O 1
ATOM 957 N N . PRO A 1 127 ? -33.71100 -26.83600 8.97700 1.000 25.96000 127 PRO A N 1
ATOM 958 C CA . PRO A 1 127 ? -32.30500 -27.00200 9.39400 1.000 27.65000 127 PRO A CA 1
ATOM 959 C C . PRO A 1 127 ? -31.52500 -27.98900 8.53600 1.000 26.56000 127 PRO A C 1
ATOM 960 O O . PRO A 1 127 ? -30.29800 -27.86500 8.42400 1.000 25.30000 127 PRO A O 1
ATOM 964 N N . ILE A 1 128 ? -32.19200 -28.95500 7.89900 1.000 28.23000 128 ILE A N 1
ATOM 965 C CA . ILE A 1 128 ? -31.44300 -29.87200 7.04300 1.000 24.77000 128 ILE A CA 1
ATOM 966 C C . ILE A 1 128 ? -30.95800 -29.16200 5.78200 1.000 26.96000 128 ILE A C 1
ATOM 967 O O . ILE A 1 128 ? -29.89200 -29.49500 5.24600 1.000 25.61000 128 ILE A O 1
ATOM 972 N N . ASN A 1 129 ? -31.70800 -28.17600 5.28700 1.000 24.26000 129 ASN A N 1
ATOM 973 C CA . ASN A 1 129 ? -31.22100 -27.43000 4.13500 1.000 26.51000 129 ASN A CA 1
ATOM 974 C C . ASN A 1 129 ? -30.14500 -26.43700 4.55300 1.000 25.99000 129 ASN A C 1
ATOM 975 O O . ASN A 1 129 ? -29.16000 -26.23600 3.82600 1.000 25.64000 129 ASN A O 1
ATOM 980 N N . VAL A 1 130 ? -30.30200 -25.83000 5.73400 1.000 24.68000 130 VAL A N 1
ATOM 981 C CA . VAL A 1 130 ? -29.23600 -24.98800 6.27900 1.000 25.90000 130 VAL A CA 1
ATOM 982 C C . VAL A 1 130 ? -27.95300 -25.79300 6.42000 1.000 28.03000 130 VAL A C 1
ATOM 983 O O . VAL A 1 130 ? -26.86500 -25.30900 6.09100 1.000 27.21000 130 VAL A O 1
ATOM 987 N N . GLY A 1 131 ? -28.06100 -27.04000 6.89100 1.000 21.36000 131 GLY A N 1
ATOM 988 C CA . GLY A 1 131 ? -26.87100 -27.86300 7.05200 1.000 25.00000 131 GLY A CA 1
ATOM 989 C C . GLY A 1 131 ? -26.29800 -28.32600 5.72700 1.000 29.44000 131 GLY A C 1
ATOM 990 O O . GLY A 1 131 ? -25.07400 -28.33100 5.53500 1.000 24.27000 131 GLY A O 1
ATOM 991 N N . ARG A 1 132 ? -27.17200 -28.72400 4.79000 1.000 26.39000 132 ARG A N 1
ATOM 992 C CA . ARG A 1 132 ? -26.70100 -29.08500 3.45700 1.000 26.77000 132 ARG A CA 1
ATOM 993 C C . ARG A 1 132 ? -25.91700 -27.93700 2.82300 1.000 27.63000 132 ARG A C 1
ATOM 994 O O . ARG A 1 132 ? -24.88300 -28.15400 2.18200 1.000 27.20000 132 ARG A O 1
ATOM 1002 N N . LEU A 1 133 ? -26.41100 -26.71000 2.97400 1.000 25.35000 133 L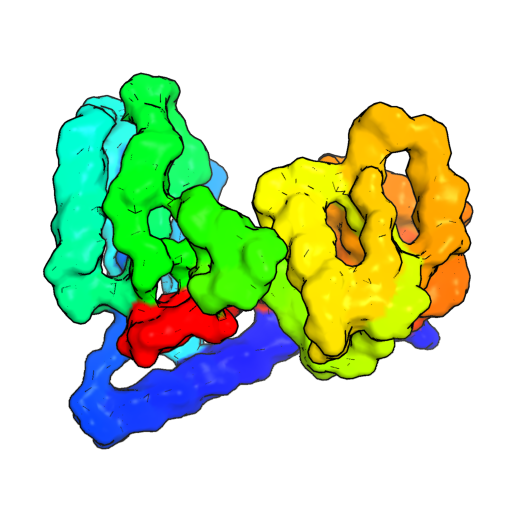EU A N 1
ATOM 1003 C CA . LEU A 1 133 ? -25.70400 -25.54700 2.44400 1.000 27.10000 133 LEU A CA 1
ATOM 1004 C C . LEU A 1 133 ? -24.28900 -25.45800 3.02400 1.000 27.55000 133 LEU A C 1
ATOM 1005 O O . LEU A 1 133 ? -23.31400 -25.31200 2.28300 1.000 28.09000 133 LEU A O 1
ATOM 1010 N N . SER A 1 134 ? -24.15800 -25.54700 4.35200 1.000 27.25000 134 SER A N 1
ATOM 1011 C CA . SER A 1 134 ? -22.82900 -25.47200 4.96500 1.000 30.71000 134 SER A CA 1
ATOM 1012 C C . SER A 1 134 ? -21.90200 -26.57000 4.45600 1.000 32.16000 134 SER A C 1
ATOM 1013 O O . SER A 1 134 ? -20.71200 -26.32800 4.21200 1.000 29.62000 134 SER A O 1
ATOM 1016 N N . ILE A 1 135 ? -22.41800 -27.79300 4.33800 1.000 27.90000 135 ILE A N 1
ATOM 1017 C CA . ILE A 1 135 ? -21.58000 -28.92800 3.95500 1.000 29.75000 135 ILE A CA 1
ATOM 1018 C C . ILE A 1 135 ? -21.21000 -28.86100 2.47600 1.000 30.92000 135 ILE A C 1
ATOM 1019 O O . ILE A 1 135 ? -20.12900 -29.31500 2.07300 1.000 30.71000 135 ILE A O 1
ATOM 1024 N N . GLY A 1 136 ? -22.07600 -28.29600 1.65100 1.000 27.82000 136 GLY A N 1
ATOM 1025 C CA . GLY A 1 136 ? -21.91000 -28.34800 0.21700 1.000 34.19000 136 GLY A CA 1
ATOM 1026 C C . GLY A 1 136 ? -22.74400 -29.39900 -0.48700 1.000 34.47000 136 GLY A C 1
ATOM 1027 O O . GLY 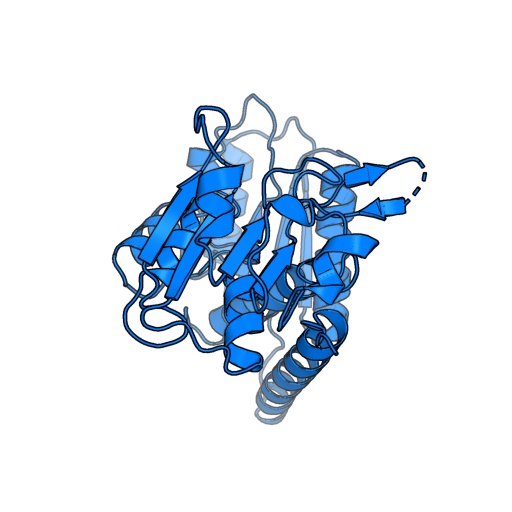A 1 136 ? -22.35200 -29.85000 -1.56400 1.000 31.91000 136 GLY A O 1
ATOM 1028 N N . LEU A 1 137 ? -23.87500 -29.80800 0.08700 1.000 30.49000 137 LEU A N 1
ATOM 1029 C CA . LEU A 1 137 ? -24.77100 -30.77000 -0.53900 1.000 30.93000 137 LEU A CA 1
ATOM 1030 C C . LEU A 1 137 ? -25.95500 -30.04600 -1.17600 1.000 34.32000 137 LEU A C 1
ATOM 1031 O O . LEU A 1 137 ? -26.30900 -28.94600 -0.75200 1.000 31.25000 137 LEU A O 1
ATOM 1036 N N . PRO A 1 138 ? -26.59700 -30.61600 -2.20000 1.000 34.00000 138 PRO A N 1
ATOM 1037 C CA . PRO A 1 138 ? -27.77400 -29.95500 -2.77900 1.000 34.04000 138 PRO A CA 1
ATOM 1038 C C . PRO A 1 138 ? -28.88200 -29.77200 -1.74600 1.000 29.38000 138 PRO A C 1
ATOM 1039 O O . PRO A 1 138 ? -29.14600 -30.64900 -0.92100 1.000 31.3600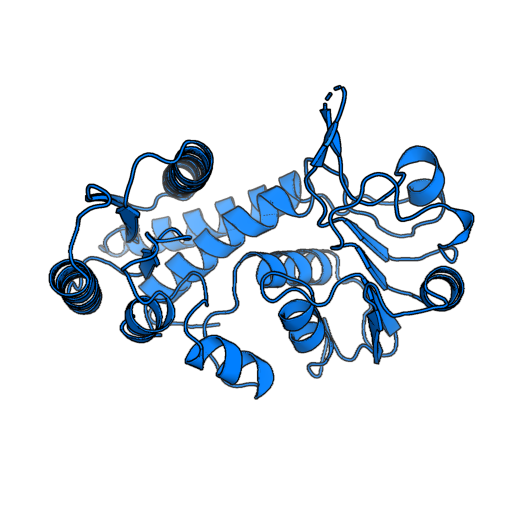0 138 PRO A O 1
ATOM 1043 N N . GLY A 1 139 ? -29.51600 -28.60700 -1.79900 1.000 35.14000 139 GLY A N 1
ATOM 1044 C CA . GLY A 1 139 ? -30.64900 -28.28700 -0.94400 1.000 32.64000 139 GLY A CA 1
ATOM 1045 C C . GLY A 1 139 ? -31.07000 -26.87200 -1.26300 1.000 34.80000 139 GLY A C 1
ATOM 1046 O O . GLY A 1 139 ? -30.37000 -26.13700 -1.96500 1.000 34.47000 139 GLY A O 1
ATOM 1047 N N . PHE A 1 140 ? -32.22400 -26.48200 -0.73600 1.000 27.74000 140 PHE A N 1
ATOM 1048 C CA . PHE A 1 140 ? -32.69800 -25.13800 -1.02700 1.000 29.23000 140 PHE A CA 1
ATOM 1049 C C . PHE A 1 140 ? -31.87900 -24.11300 -0.25500 1.000 30.48000 140 PHE A C 1
ATOM 1050 O O . PHE A 1 140 ? -31.65600 -24.25400 0.95300 1.000 27.74000 140 PHE A O 1
ATOM 1058 N N . VAL A 1 141 ? -31.39200 -23.10800 -0.97200 1.000 28.58000 141 VAL A N 1
ATOM 1059 C CA . VAL A 1 141 ? -30.72600 -21.96500 -0.37200 1.000 31.68000 141 VAL A CA 1
ATOM 1060 C C . VAL A 1 141 ? -31.78500 -20.91200 -0.08300 1.000 30.51000 141 VAL A C 1
ATOM 1061 O O . VAL A 1 141 ? -32.61500 -20.61600 -0.95000 1.000 29.45000 141 VAL A O 1
ATOM 1065 N N . SER A 1 142 ? -31.77000 -20.35100 1.12800 1.000 29.14000 142 SER A N 1
ATOM 1066 C CA . SER A 1 142 ? -32.81200 -19.39500 1.47500 1.000 30.85000 142 SER A CA 1
ATOM 1067 C C . SER A 1 142 ? -32.72100 -18.16700 0.56400 1.000 32.89000 142 SER A C 1
ATOM 1068 O O . SER A 1 142 ? -31.66800 -17.85500 0.00000 1.000 29.81000 142 SER A O 1
ATOM 1071 N N . ALA A 1 143 ? -33.85600 -17.47300 0.42400 1.000 31.25000 143 ALA A N 1
ATOM 1072 C CA . ALA A 1 143 ? -34.05400 -16.55100 -0.69600 1.000 28.91000 143 ALA A CA 1
ATOM 1073 C C . ALA A 1 143 ? -33.11800 -15.34800 -0.63400 1.000 32.22000 143 ALA A C 1
ATOM 1074 O O . ALA A 1 143 ? -32.57400 -14.92300 -1.66200 1.000 29.13000 143 ALA A O 1
ATOM 1076 N N . THR A 1 144 ? -32.95300 -14.75300 0.55200 1.000 32.11000 144 THR A N 1
ATOM 1077 C CA . THR A 1 144 ? -32.15400 -13.53000 0.64500 1.000 31.43000 144 THR A CA 1
ATOM 1078 C C . THR A 1 144 ? -30.68900 -13.75600 0.30300 1.000 30.42000 144 THR A C 1
ATOM 1079 O O . THR A 1 144 ? -30.15700 -13.00300 -0.53700 1.000 29.01000 144 THR A O 1
ATOM 1083 N N . PRO A 1 145 ? -29.97900 -14.73500 0.88800 1.000 28.52000 145 PRO A N 1
ATOM 1084 C CA . PRO A 1 145 ? -28.59000 -14.96200 0.43800 1.000 30.52000 145 PRO A CA 1
ATOM 1085 C C . PRO A 1 145 ? -28.51600 -15.45700 -0.99600 1.000 30.86000 145 PRO A C 1
ATOM 1086 O O . PRO A 1 145 ? -27.60200 -15.06600 -1.73700 1.000 31.40000 145 PRO A O 1
ATOM 1090 N N . LYS A 1 146 ? -29.47100 -16.29600 -1.41400 1.000 29.98000 146 LYS A N 1
ATOM 1091 C CA . LYS A 1 146 ? -29.51000 -16.76000 -2.79800 1.000 30.42000 146 LYS A CA 1
ATOM 1092 C C . LYS A 1 146 ? -29.48700 -15.58900 -3.77800 1.000 31.80000 146 LYS A C 1
ATOM 1093 O O . LYS A 1 146 ? -28.68000 -15.56100 -4.71600 1.000 33.37000 146 LYS A O 1
ATOM 1099 N N . GLY A 1 147 ? -30.35000 -14.59500 -3.55300 1.000 30.44000 147 GLY A N 1
ATOM 1100 C CA . GLY A 1 147 ? -30.41500 -13.45100 -4.45000 1.000 32.47000 147 GLY A CA 1
ATOM 1101 C C . GLY A 1 147 ? -29.21400 -12.52700 -4.37200 1.000 31.40000 147 GLY A C 1
ATOM 1102 O O . GLY A 1 147 ? -28.84400 -11.90100 -5.37300 1.000 33.84000 147 GLY A O 1
ATOM 1103 N N . ILE A 1 148 ? -28.59600 -12.40700 -3.19300 1.000 32.00000 148 ILE A N 1
ATOM 1104 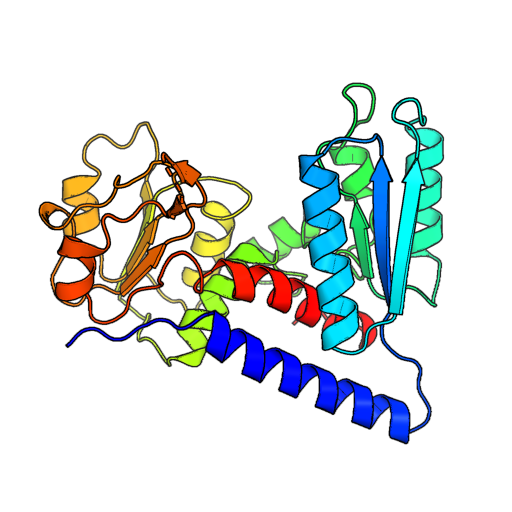C CA . ILE A 1 148 ? -27.37900 -11.60300 -3.08800 1.000 29.57000 148 ILE A CA 1
ATOM 1105 C C . ILE A 1 148 ? -26.28700 -12.20300 -3.96000 1.000 30.15000 148 ILE A C 1
ATOM 1106 O O . ILE A 1 148 ? -25.62400 -11.50400 -4.73900 1.000 31.40000 148 ILE A O 1
ATOM 1111 N N . VAL A 1 149 ? -26.09500 -13.50500 -3.82900 1.000 29.64000 149 VAL A N 1
ATOM 1112 C CA . VAL A 1 149 ? -25.03500 -14.21300 -4.59200 1.000 30.81000 149 VAL A CA 1
ATOM 1113 C C . VAL A 1 149 ? -25.34600 -14.18900 -6.09400 1.000 35.25000 149 VAL A C 1
ATOM 1114 O O . VAL A 1 149 ? -24.41500 -14.09700 -6.86700 1.000 30.67000 149 VAL A O 1
ATOM 1118 N N . GLU A 1 150 ? -26.61700 -14.24400 -6.47000 1.000 34.52000 150 GLU A N 1
ATOM 1119 C CA . GLU A 1 150 ? -27.01000 -14.20000 -7.90000 1.000 35.83000 150 GLU A CA 1
ATOM 1120 C C . GLU A 1 150 ? -26.69500 -12.81700 -8.47100 1.000 35.90000 150 GLU A C 1
ATOM 1121 O O . GLU A 1 150 ? -26.31300 -12.74300 -9.60800 1.000 39.53000 150 GLU A O 1
ATOM 1127 N N . LEU A 1 151 ? -26.90600 -11.77100 -7.68700 1.000 35.09000 151 LEU A N 1
ATOM 1128 C CA . LEU A 1 151 ? -26.58700 -10.39400 -8.11100 1.000 37.74000 151 LEU A CA 1
ATOM 1129 C C . LEU A 1 151 ? -25.10600 -10.33900 -8.49800 1.000 42.45000 151 LEU A C 1
ATOM 1130 O O . LEU A 1 151 ? -24.79400 -9.77500 -9.53300 1.000 40.75000 151 LEU A O 1
ATOM 1135 N N . LEU A 1 152 ? -24.23800 -10.95100 -7.69900 1.000 38.79000 152 LEU A N 1
ATOM 1136 C CA . LEU A 1 152 ? -22.80700 -10.95900 -7.99900 1.000 41.23000 152 LEU A CA 1
ATOM 1137 C C . LEU A 1 152 ? -22.49000 -11.85300 -9.20000 1.000 40.98000 152 LEU A C 1
ATOM 1138 O O . LEU A 1 152 ? -21.64600 -11.50800 -10.03800 1.000 39.17000 152 LEU A O 1
ATOM 1143 N N . ARG A 1 153 ? -23.14000 -13.01400 -9.29100 1.000 37.66000 153 ARG A N 1
ATOM 1144 C CA . ARG A 1 153 ? -22.91700 -13.88800 -10.43400 1.000 40.08000 153 ARG A CA 1
ATOM 1145 C C . ARG A 1 153 ? -23.32600 -13.21000 -11.73500 1.000 44.14000 153 ARG A C 1
ATOM 1146 O O . ARG A 1 153 ? -22.64800 -13.35700 -12.75800 1.000 44.01000 153 ARG A O 1
ATOM 1154 N N . ARG A 1 154 ? -24.42100 -12.44500 -11.70400 1.000 40.19000 154 ARG A N 1
ATOM 1155 C CA . ARG A 1 154 ? -24.98000 -11.85900 -12.91700 1.000 42.95000 154 ARG A CA 1
ATOM 1156 C C . ARG A 1 154 ? -24.10000 -10.74700 -13.47000 1.000 46.87000 154 ARG A C 1
ATOM 1157 O O . ARG A 1 154 ? -24.15000 -10.45800 -14.67300 1.000 45.25000 154 ARG A O 1
ATOM 1165 N N . TYR A 1 155 ? -23.31300 -10.09100 -12.61900 1.000 40.29000 155 TYR A N 1
ATOM 1166 C CA . TYR A 1 155 ? -22.38100 -9.06800 -13.07000 1.000 36.24000 155 TYR A CA 1
ATOM 1167 C C . TYR A 1 155 ? -20.95800 -9.59600 -13.19300 1.000 37.43000 155 TYR A C 1
ATOM 1168 O O . TYR A 1 155 ? -20.02800 -8.79800 -13.32500 1.000 45.66000 155 TYR A O 1
ATOM 1177 N N . ASN A 1 156 ? -20.77400 -10.91800 -13.14900 1.000 36.91000 156 ASN A N 1
ATOM 1178 C CA . ASN A 1 156 ? -19.46900 -11.57400 -13.21700 1.000 43.62000 156 ASN A CA 1
ATOM 1179 C C . ASN A 1 156 ? -18.46400 -10.87500 -12.30100 1.000 45.34000 156 ASN A C 1
ATOM 1180 O O . ASN A 1 156 ? -17.30000 -10.70000 -12.67500 1.000 43.26000 156 ASN A O 1
ATOM 1185 N N . ILE A 1 157 ? -18.90200 -10.46100 -11.11200 1.000 39.00000 157 ILE A N 1
ATOM 1186 C CA . ILE A 1 157 ? -18.03000 -9.79700 -10.14300 1.000 37.96000 157 ILE A CA 1
ATOM 1187 C C . ILE A 1 157 ? -16.90000 -10.74400 -9.77000 1.000 37.04000 157 ILE A C 1
ATOM 1188 O O . ILE A 1 157 ? -17.16400 -11.87200 -9.32900 1.000 38.87000 157 ILE A O 1
ATOM 1193 N N . PRO A 1 158 ? -15.63900 -10.35100 -9.95500 1.000 36.10000 158 PRO A N 1
ATOM 1194 C CA . PRO A 1 158 ? -14.53400 -11.16200 -9.43000 1.000 36.01000 158 PRO A CA 1
ATOM 1195 C C . PRO A 1 158 ? -14.67700 -11.34300 -7.92100 1.000 35.07000 158 PRO A C 1
ATOM 1196 O O . PRO A 1 158 ? -14.89400 -10.37200 -7.18500 1.000 34.00000 158 PRO A O 1
ATOM 1200 N N . THR A 1 159 ? -14.58100 -12.60100 -7.46400 1.000 32.57000 159 THR A N 1
ATOM 1201 C CA . THR A 1 159 ? -14.70200 -12.90100 -6.03700 1.000 31.47000 159 THR A CA 1
ATOM 1202 C C . THR A 1 159 ? -13.55600 -13.77000 -5.53600 1.000 32.85000 159 THR A C 1
ATOM 1203 O O . THR A 1 159 ? -13.23600 -13.74600 -4.34100 1.000 27.43000 159 THR A O 1
ATOM 1207 N N . ARG A 1 160 ? -12.95300 -14.56600 -6.41600 1.000 30.23000 160 ARG A N 1
ATOM 1208 C CA . ARG A 1 160 ? -11.87900 -15.44300 -5.97400 1.000 31.62000 160 ARG A CA 1
ATOM 1209 C C . ARG A 1 160 ? -10.73000 -14.62900 -5.39800 1.000 30.36000 160 ARG A C 1
ATOM 1210 O O . ARG A 1 160 ? -10.27900 -13.65000 -6.00700 1.000 30.75000 160 ARG A O 1
ATOM 1218 N N . GLY A 1 161 ? -10.26700 -15.03300 -4.21700 1.000 26.82000 161 GLY A N 1
ATOM 1219 C CA . GLY A 1 161 ? -9.15900 -14.35700 -3.57200 1.000 28.99000 161 GLY A CA 1
ATOM 1220 C C . GLY A 1 161 ? -9.48100 -13.00200 -2.99400 1.000 28.56000 161 GLY A C 1
ATOM 1221 O O . GLY A 1 161 ? -8.56900 -12.30800 -2.53500 1.000 31.33000 161 GLY A O 1
ATOM 1222 N N . LYS A 1 162 ? -10.74300 -12.60300 -2.99900 1.000 27.16000 162 LYS A N 1
ATOM 1223 C CA . LYS A 1 162 ? -11.16400 -11.29700 -2.51900 1.000 26.63000 162 LYS A CA 1
ATOM 1224 C C . LYS A 1 162 ? -11.59500 -11.39400 -1.06000 1.000 28.24000 162 LYS A C 1
ATOM 1225 O O . LYS A 1 162 ? -12.08900 -12.43400 -0.61200 1.000 27.51000 162 LYS A O 1
ATOM 1231 N N . HIS A 1 163 ? -11.41100 -10.29600 -0.32400 1.000 25.64000 163 HIS A N 1
ATOM 1232 C CA . HIS A 1 163 ? -11.78400 -10.23500 1.08600 1.000 26.95000 163 HIS A CA 1
ATOM 1233 C C . HIS A 1 163 ? -13.23200 -9.76200 1.18800 1.000 27.64000 163 HIS A C 1
ATOM 1234 O O . HIS A 1 163 ? -13.54000 -8.61200 0.86500 1.000 24.70000 163 HIS A O 1
ATOM 1241 N N . CYS A 1 164 ? -14.12400 -10.64600 1.62600 1.000 24.13000 164 CYS A N 1
ATOM 1242 C CA . CYS A 1 164 ? -15.53300 -10.30800 1.80500 1.000 25.80000 164 CYS A CA 1
ATOM 1243 C C . CYS A 1 164 ? -15.82400 -10.09100 3.29100 1.000 26.52000 164 CYS A C 1
ATOM 1244 O O . CYS A 1 164 ? -15.70200 -11.02000 4.09100 1.000 22.81000 164 CYS A O 1
ATOM 1247 N N . VAL A 1 165 ? -16.21500 -8.87000 3.64600 1.000 22.65000 165 VAL A N 1
ATOM 1248 C CA . VAL A 1 165 ? -16.51600 -8.49100 5.02000 1.000 23.34000 165 VAL A CA 1
ATOM 1249 C C . VAL A 1 165 ? -18.03000 -8.47200 5.17700 1.000 24.97000 165 VAL A C 1
ATOM 1250 O O . VAL A 1 165 ? -18.73200 -7.71400 4.49200 1.000 24.13000 165 VAL A O 1
ATOM 1254 N N . VAL A 1 166 ? -18.53200 -9.32400 6.06400 1.000 21.92000 166 VAL A N 1
ATOM 1255 C CA . VAL A 1 166 ? -19.96500 -9.47900 6.29400 1.000 24.58000 166 VAL A CA 1
ATOM 1256 C C . VAL A 1 166 ? -20.30100 -8.79100 7.61100 1.000 24.38000 166 VAL A C 1
ATOM 1257 O O . VAL A 1 166 ? -19.74100 -9.13500 8.65700 1.000 21.70000 166 VAL A O 1
ATOM 1261 N N . LEU A 1 167 ? -21.18200 -7.78400 7.55700 1.000 21.32000 167 LEU A N 1
ATOM 1262 C CA . LEU A 1 167 ? -21.55400 -7.00000 8.73100 1.000 24.24000 167 LEU A CA 1
ATOM 1263 C C . LEU A 1 167 ? -22.86800 -7.58200 9.23500 1.000 25.48000 167 LEU A C 1
ATOM 1264 O O . LEU A 1 167 ? -23.93500 -7.30300 8.68500 1.000 25.11000 167 LEU A O 1
ATOM 1269 N N . GLY A 1 168 ? -22.79000 -8.40700 10.26900 1.000 26.37000 168 GLY A N 1
ATOM 1270 C CA . GLY A 1 168 ? -23.99100 -9.06400 10.75600 1.000 26.32000 168 GLY A CA 1
ATOM 1271 C C . GLY A 1 168 ? -23.83500 -10.57300 10.76800 1.000 26.41000 168 GLY A C 1
ATOM 1272 O O . GLY A 1 168 ? -23.30400 -11.15800 9.82300 1.000 23.80000 168 GLY A O 1
ATOM 1273 N N . ARG A 1 169 ? -24.29000 -11.21900 11.83200 1.000 26.30000 169 ARG A N 1
ATOM 1274 C CA . ARG A 1 169 ? -24.21800 -12.66700 11.93200 1.000 26.41000 169 ARG A CA 1
ATOM 1275 C C . ARG A 1 169 ? -25.61700 -13.26700 11.97900 1.000 28.35000 169 ARG A C 1
ATOM 1276 O O . ARG A 1 169 ? -25.84100 -14.29500 12.62000 1.000 24.73000 169 ARG A O 1
ATOM 1284 N N . SER A 1 170 ? -26.56500 -12.63100 11.29500 1.000 27.13000 170 SER A N 1
ATOM 1285 C CA . SER A 1 170 ? -27.94700 -13.08600 11.34000 1.000 30.93000 170 SER A CA 1
ATOM 1286 C C . SER A 1 170 ? -28.11300 -14.42200 10.62300 1.000 26.65000 170 SER A C 1
ATOM 1287 O O . SER A 1 170 ? -27.37600 -14.75200 9.68800 1.000 24.48000 170 SER A O 1
ATOM 1290 N N . ASN A 1 171 ? -29.14000 -15.16000 11.00700 1.000 29.58000 171 ASN A N 1
ATOM 1291 C CA . ASN A 1 171 ? -29.45300 -16.44700 10.35200 1.000 28.12000 171 ASN A CA 1
ATOM 1292 C C . ASN A 1 171 ? -30.04600 -16.15600 8.97900 1.000 28.14000 171 ASN A C 1
ATOM 1293 O O . ASN A 1 171 ? -29.83000 -16.92000 8.08600 1.000 25.35000 171 ASN A O 1
ATOM 1298 N N . ILE A 1 172 ? -30.76200 -15.05300 8.84800 1.000 27.06000 172 ILE A N 1
ATOM 1299 C CA . ILE A 1 172 ? -31.42800 -14.76400 7.55500 1.000 31.45000 172 ILE A CA 1
ATOM 1300 C C . ILE A 1 172 ? -30.40700 -14.32900 6.50000 1.000 28.88000 172 ILE A C 1
ATOM 1301 O O . ILE A 1 172 ? -30.64800 -14.58800 5.35400 1.000 31.16000 172 ILE A O 1
ATOM 1306 N N . VAL A 1 173 ? -29.28400 -13.73400 6.88300 1.000 27.63000 173 VAL A N 1
ATOM 1307 C CA . VAL A 1 173 ? -28.37800 -13.19800 5.82900 1.000 29.27000 173 VAL A CA 1
ATOM 1308 C C . VAL A 1 173 ? -26.89100 -13.43500 6.10700 1.000 25.47000 173 VAL A C 1
ATOM 1309 O O . VAL A 1 173 ? -26.24200 -14.00900 5.27400 1.000 24.88000 173 VAL A O 1
ATOM 1313 N N . GLY A 1 174 ? -26.39500 -13.00400 7.25100 1.000 25.30000 174 GLY A N 1
ATOM 1314 C CA . GLY A 1 174 ? -24.94600 -12.99200 7.45400 1.000 26.50000 174 GLY A CA 1
ATOM 1315 C C . GLY A 1 174 ? -24.32400 -14.37500 7.37600 1.000 28.06000 174 GLY A C 1
ATOM 1316 O O . GLY A 1 174 ? -23.34800 -14.60000 6.64600 1.000 23.34000 174 GLY A O 1
ATOM 1317 N N . LYS A 1 175 ? -24.88900 -15.32600 8.11900 1.000 23.59000 175 LYS A N 1
ATOM 1318 C CA . LYS A 1 175 ? -24.34400 -16.68100 8.10600 1.000 26.37000 175 LYS A CA 1
ATOM 1319 C C . LYS A 1 175 ? -24.47500 -17.35300 6.74900 1.000 25.74000 175 LYS A C 1
ATOM 1320 O O . LYS A 1 175 ? -23.46000 -17.86000 6.24700 1.000 24.79000 175 LYS A O 1
ATOM 1326 N N . PRO A 1 176 ? -25.65000 -17.40100 6.09800 1.000 24.26000 176 PRO A N 1
ATOM 1327 C CA . PRO A 1 176 ? -25.70100 -18.09800 4.79900 1.000 23.55000 176 PRO A CA 1
ATOM 1328 C C . PRO A 1 176 ? -24.90300 -17.41900 3.69400 1.000 24.82000 176 PRO A C 1
ATOM 1329 O O . PRO A 1 176 ? -24.30500 -18.12400 2.87100 1.000 26.92000 176 PRO A O 1
ATOM 1333 N N . VAL A 1 177 ? -24.89300 -16.08400 3.61100 1.000 24.71000 177 VAL A N 1
ATOM 1334 C CA . VAL A 1 177 ? -24.08800 -15.45100 2.56200 1.000 27.34000 177 VAL A CA 1
ATOM 1335 C C . VAL A 1 177 ? -22.60900 -15.77700 2.76700 1.000 27.48000 177 VAL A C 1
ATOM 1336 O O . VAL A 1 177 ? -21.88500 -16.07000 1.80800 1.000 25.01000 177 VAL A O 1
ATOM 1340 N N . SER A 1 178 ? -22.15500 -15.78000 4.02300 1.000 27.19000 178 SER A N 1
ATOM 1341 C CA . SER A 1 178 ? -20.78100 -16.17100 4.32100 1.000 26.79000 178 SER A CA 1
ATOM 1342 C C . SER A 1 178 ? -20.50200 -17.58000 3.83000 1.000 30.43000 178 SER A C 1
ATOM 1343 O O . SER A 1 178 ? -19.44600 -17.84400 3.25000 1.000 31.32000 178 SER A O 1
ATOM 1346 N N . GLN A 1 179 ? -21.44800 -18.49900 4.03700 1.000 26.70000 179 GLN A N 1
ATOM 1347 C CA . GLN A 1 179 ? -21.22700 -19.88000 3.62700 1.000 27.94000 179 GLN A CA 1
ATOM 1348 C C . GLN A 1 179 ? -21.18600 -20.01200 2.11000 1.000 32.72000 179 GLN A C 1
ATOM 1349 O O . GLN A 1 179 ? -20.34800 -20.74100 1.57300 1.000 29.77000 179 GLN A O 1
ATOM 1355 N N . LEU A 1 180 ? -22.05500 -19.28900 1.40200 1.000 27.46000 180 LEU A N 1
ATOM 1356 C CA . LEU A 1 180 ? -22.04900 -19.33700 -0.05500 1.000 30.39000 180 LEU A CA 1
ATOM 1357 C C . LEU A 1 180 ? -20.74200 -18.79400 -0.62800 1.000 28.74000 180 LEU A C 1
ATOM 1358 O O . LEU A 1 180 ? -20.16400 -19.39300 -1.54100 1.000 31.52000 180 LEU A O 1
ATOM 1363 N N . LEU A 1 181 ? -20.26300 -17.66900 -0.11700 1.000 26.55000 181 LEU A N 1
ATOM 1364 C CA . LEU A 1 181 ? -19.06700 -17.05000 -0.68400 1.000 27.01000 181 LEU A CA 1
ATOM 1365 C C . LEU A 1 181 ? -17.77600 -17.69400 -0.19100 1.000 28.48000 181 LEU A C 1
ATOM 1366 O O . LEU A 1 181 ? -16.69100 -17.33600 -0.67300 1.000 31.85000 181 LEU A O 1
ATOM 1371 N N . LEU A 1 182 ? -17.86700 -18.64400 0.73500 1.000 29.05000 182 LEU A N 1
ATOM 1372 C CA . LEU A 1 182 ? -16.74000 -19.48700 1.11800 1.000 32.57000 182 LEU A CA 1
ATOM 1373 C C . LEU A 1 182 ? -16.65200 -20.75200 0.27700 1.000 29.73000 182 LEU A C 1
ATOM 1374 O O . LEU A 1 182 ? -15.67400 -21.49600 0.39100 1.000 38.26000 182 LEU A O 1
ATOM 1379 N N . 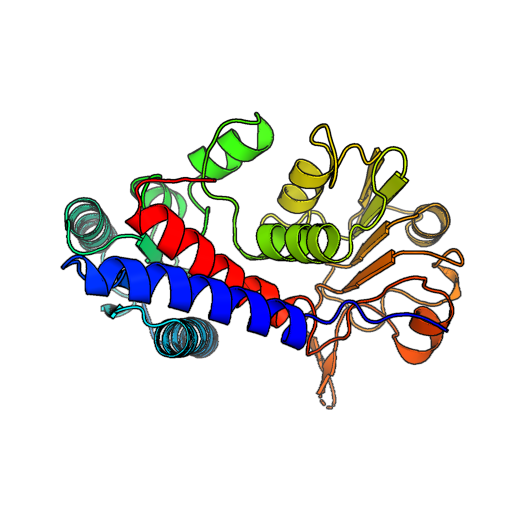GLN A 1 183 ? -17.64800 -21.02500 -0.55200 1.000 31.15000 183 GLN A N 1
ATOM 1380 C CA . GLN A 1 183 ? -17.58200 -22.18700 -1.41800 1.000 34.46000 183 GLN A CA 1
ATOM 1381 C C . GLN A 1 183 ? -16.50200 -22.00500 -2.47600 1.000 30.87000 183 GLN A C 1
ATOM 1382 O O . GLN A 1 183 ? -16.10600 -20.89200 -2.80600 1.000 28.61000 183 GLN A O 1
ATOM 1388 N N . LYS A 1 184 ? -16.03400 -23.12400 -3.01800 1.000 32.01000 184 LYS A N 1
ATOM 1389 C CA . LYS A 1 184 ? -15.04800 -23.07300 -4.09100 1.000 35.96000 184 LYS A CA 1
ATOM 1390 C C . LYS A 1 184 ? -15.66400 -22.54500 -5.37800 1.000 37.68000 184 LYS A C 1
ATOM 1391 O O . LYS A 1 184 ? -16.85200 -22.72300 -5.64600 1.000 39.83000 184 LYS A O 1
ATOM 1397 N N . GLY A 1 185 ? -14.84100 -21.88500 -6.18100 1.000 40.19000 185 GLY A N 1
ATOM 1398 C CA . GLY A 1 185 ? -15.29700 -21.40200 -7.46600 1.000 44.83000 185 GLY A CA 1
ATOM 1399 C C . GLY A 1 185 ? -15.93500 -20.04200 -7.35700 1.000 41.65000 185 GLY A C 1
ATOM 1400 O O . GLY A 1 185 ? -16.07300 -19.46500 -6.27900 1.000 35.01000 185 GLY A O 1
ATOM 1401 N N . GLU A 1 186 ? -16.33200 -19.51300 -8.51200 1.000 40.47000 186 GLU A N 1
ATOM 1402 C CA . GLU A 1 186 ? -16.91300 -18.18200 -8.47600 1.000 43.12000 186 GLU A CA 1
ATOM 1403 C C . GLU A 1 186 ? -18.38800 -18.23300 -8.86000 1.000 42.77000 186 GLU A C 1
ATOM 1404 O O . GLU A 1 186 ? -18.76800 -19.02300 -9.73100 1.000 47.89000 186 GLU A O 1
ATOM 1410 N N . PRO A 1 187 ? -19.25600 -17.43400 -8.20900 1.000 39.28000 187 PRO A N 1
ATOM 1411 C CA . PRO A 1 187 ? -18.91900 -16.56200 -7.07300 1.000 38.99000 187 PRO A CA 1
ATOM 1412 C C . PRO A 1 187 ? -18.61600 -17.36700 -5.80800 1.000 38.30000 187 PRO A C 1
ATOM 1413 O O . PRO A 1 187 ? -19.29700 -18.34900 -5.51100 1.000 50.96000 187 PRO A O 1
ATOM 1417 N N . GLY A 1 188 ? -17.58700 -16.94300 -5.09000 1.000 33.06000 188 GLY A N 1
ATOM 1418 C CA . GLY A 1 188 ? -17.06900 -17.69500 -3.96200 1.000 28.56000 188 GLY A CA 1
ATOM 1419 C C . GLY A 1 188 ? -15.55400 -17.59800 -3.92000 1.000 25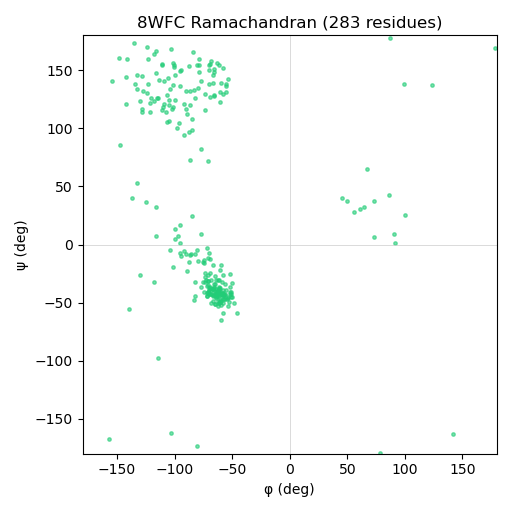.20000 188 GLY A C 1
ATOM 1420 O O . GLY A 1 188 ? -14.96000 -16.73400 -4.55100 1.000 28.20000 188 GLY A O 1
ATOM 1421 N N . ASP A 1 189 ? -14.94400 -18.50500 -3.16300 1.000 27.79000 189 ASP A N 1
ATOM 1422 C CA . ASP A 1 189 ? -13.50000 -18.46000 -2.89400 1.000 30.07000 189 ASP A CA 1
ATOM 1423 C C . ASP A 1 189 ? -13.08200 -17.11600 -2.29000 1.000 26.69000 189 ASP A C 1
ATOM 1424 O O . ASP A 1 189 ? -11.93500 -16.67600 -2.44700 1.000 24.56000 189 ASP A O 1
ATOM 1429 N N . CYS A 1 190 ? -14.00400 -16.46200 -1.58000 1.000 25.98000 190 CYS A N 1
ATOM 1430 C CA . CYS A 1 190 ? -13.67300 -15.27800 -0.79500 1.000 26.19000 190 CYS A CA 1
ATOM 1431 C C . CYS A 1 190 ? -13.00400 -15.65500 0.52400 1.000 24.76000 190 CYS A C 1
ATOM 1432 O O . CYS A 1 190 ? -13.30400 -16.69000 1.12900 1.000 28.32000 190 CYS A O 1
ATOM 1435 N N . THR A 1 191 ? -12.11000 -14.78500 0.99800 1.000 26.13000 191 THR A N 1
ATOM 1436 C CA . THR A 1 191 ? -11.73600 -14.83000 2.41200 1.000 23.03000 191 THR A CA 1
ATOM 1437 C C . THR A 1 191 ? -12.82000 -14.07400 3.17600 1.000 24.20000 191 THR A C 1
ATOM 1438 O O . THR A 1 191 ? -13.13700 -12.93900 2.82400 1.000 23.42000 191 THR A O 1
ATOM 1442 N N . ILE A 1 192 ? -13.42400 -14.70500 4.18300 1.000 24.02000 192 ILE A N 1
ATOM 1443 C CA . ILE A 1 192 ? -14.61000 -14.15900 4.84400 1.000 22.42000 192 ILE A CA 1
ATOM 1444 C C . ILE A 1 192 ? -14.23000 -13.63200 6.22100 1.000 23.35000 192 ILE A C 1
ATOM 1445 O O . ILE A 1 192 ? -13.63700 -14.35900 7.01900 1.000 23.02000 192 ILE A O 1
ATOM 1450 N N . THR A 1 193 ? -14.60700 -12.38700 6.51700 1.000 24.82000 193 THR A N 1
ATOM 1451 C CA . THR A 1 193 ? -14.59900 -11.88200 7.88800 1.000 25.89000 193 THR A CA 1
ATOM 1452 C C . THR A 1 193 ? -16.03100 -11.51500 8.25500 1.000 26.43000 193 THR A C 1
ATOM 1453 O O . THR A 1 193 ? -16.67000 -10.72400 7.55200 1.000 24.98000 193 THR A O 1
ATOM 1457 N N . ILE A 1 194 ? -16.54100 -12.10500 9.33400 1.000 20.82000 194 ILE A N 1
ATOM 1458 C CA . ILE A 1 194 ? -17.88600 -11.81000 9.82700 1.000 24.20000 194 ILE A CA 1
ATOM 1459 C C . ILE A 1 194 ? -17.75500 -10.94200 11.06600 1.000 24.92000 194 ILE A C 1
ATOM 1460 O O . ILE A 1 194 ? -17.10300 -11.34000 12.03900 1.000 23.52000 194 ILE A O 1
ATOM 1465 N N . CYS A 1 195 ? -18.40400 -9.78100 11.03400 1.000 23.68000 195 CYS A N 1
ATOM 1466 C CA . CYS A 1 195 ? -18.38400 -8.78600 12.09200 1.000 23.85000 195 CYS A CA 1
ATOM 1467 C C . CYS A 1 195 ? -19.75700 -8.70700 12.76000 1.000 24.63000 195 CYS A C 1
ATOM 1468 O O . CYS A 1 195 ? -20.78500 -9.00300 12.15000 1.000 24.13000 195 CYS A O 1
ATOM 1471 N N . HIS A 1 196 ? -19.78100 -8.25200 14.01100 1.000 24.31000 196 HIS A N 1
ATOM 1472 C CA . HIS A 1 196 ? -21.06100 -8.11900 14.71500 1.000 25.66000 196 HIS A CA 1
ATOM 1473 C C . HIS A 1 196 ? -20.88600 -7.09500 15.83600 1.000 25.54000 196 HIS A C 1
ATOM 1474 O O . HIS A 1 196 ? -19.88600 -6.37100 15.88200 1.000 24.46000 196 HIS A O 1
ATOM 1481 N N . SER A 1 197 ? -21.85700 -7.02200 16.74100 1.000 27.82000 197 SER A N 1
ATOM 1482 C CA . SER A 1 197 ? -21.86800 -6.00000 17.82000 1.000 25.76000 197 SER A CA 1
ATOM 1483 C C . SER A 1 197 ? -20.62200 -6.03300 18.71600 1.000 29.45000 197 SER A C 1
ATOM 1484 O O . SER A 1 197 ? -20.31100 -5.01100 19.25300 1.000 31.63000 197 SER A O 1
ATOM 1487 N N . ARG A 1 198 ? -19.95100 -7.17100 18.84600 1.000 26.60000 198 ARG A N 1
ATOM 1488 C CA . ARG A 1 198 ? -18.74900 -7.26800 19.70400 1.000 27.44000 198 ARG A CA 1
ATOM 1489 C C . ARG A 1 198 ? -17.46000 -7.07100 18.90300 1.000 27.55000 198 ARG A C 1
ATOM 1490 O O . ARG A 1 198 ? -16.42200 -7.17900 19.48800 1.000 30.41000 198 ARG A O 1
ATOM 1498 N N . THR A 1 199 ? -17.55900 -6.82900 17.60700 1.000 26.43000 199 THR A N 1
ATOM 1499 C CA . THR A 1 199 ? -16.35300 -6.55300 16.80100 1.000 27.61000 199 THR A CA 1
ATOM 1500 C C . THR A 1 199 ? -15.90400 -5.14600 17.17700 1.000 25.39000 199 THR A C 1
ATOM 1501 O O . THR A 1 199 ? -16.62200 -4.24500 16.89300 1.000 23.99000 199 THR A O 1
ATOM 1505 N N . PRO A 1 200 ? -14.72300 -4.95000 17.77600 1.000 27.20000 200 PRO A N 1
ATOM 1506 C CA . PRO A 1 200 ? -14.30500 -3.63100 18.22200 1.000 30.21000 200 PRO A CA 1
ATOM 1507 C C . PRO A 1 200 ? -13.75200 -2.68300 17.15600 1.000 36.47000 200 PRO A C 1
ATOM 1508 O O . PRO A 1 200 ? -13.72400 -1.54000 17.42900 1.000 30.74000 200 PRO A O 1
ATOM 1512 N N . ASN A 1 201 ? -13.41500 -3.18200 15.97200 1.000 30.09000 201 ASN A N 1
ATOM 1513 C CA . ASN A 1 201 ? -12.73000 -2.33600 14.99200 1.000 32.74000 201 ASN A CA 1
ATOM 1514 C C . ASN A 1 201 ? -13.37400 -2.46900 13.61900 1.000 31.19000 201 ASN A C 1
ATOM 1515 O O . ASN A 1 201 ? -12.70500 -2.71300 12.61200 1.000 27.91000 201 ASN A O 1
ATOM 1520 N N . ILE A 1 202 ? -14.69400 -2.28100 13.55000 1.000 27.21000 202 ILE A N 1
ATOM 1521 C CA . ILE A 1 202 ? -15.40000 -2.56900 12.30100 1.000 29.12000 202 ILE A CA 1
ATOM 1522 C C . ILE A 1 202 ? -14.89200 -1.68500 11.16100 1.000 29.57000 202 ILE A C 1
ATOM 1523 O O . ILE A 1 202 ? -14.73900 -2.14900 10.02300 1.000 22.60000 202 ILE A O 1
ATOM 1528 N N . LYS A 1 203 ? -14.60500 -0.41300 11.44600 1.000 26.20000 203 LYS A N 1
ATOM 1529 C CA . LYS A 1 203 ? -14.09300 0.52500 10.40800 1.000 27.80000 203 LYS A CA 1
ATOM 1530 C C . LYS A 1 203 ? -12.78200 -0.00900 9.82800 1.000 25.17000 203 LYS A C 1
ATOM 1531 O O . LYS A 1 203 ? -12.66700 -0.07900 8.62800 1.000 26.63000 203 LYS A O 1
ATOM 1537 N N . GLU A 1 204 ? -11.85800 -0.40200 10.69500 1.000 30.00000 204 GLU A N 1
ATOM 1538 C CA . GLU A 1 204 ? -10.54400 -0.94900 10.28700 1.000 30.19000 204 GLU A CA 1
ATOM 1539 C C . GLU A 1 204 ? -10.76300 -2.17800 9.39700 1.000 30.33000 204 GLU A C 1
ATOM 1540 O O . GLU A 1 204 ? -10.12000 -2.28900 8.38300 1.000 27.31000 204 GLU A O 1
ATOM 1546 N N . VAL A 1 205 ? -11.68200 -3.04300 9.78600 1.000 28.48000 205 VAL A N 1
ATOM 1547 C CA . VAL A 1 205 ? -11.97800 -4.26900 9.00800 1.000 27.25000 205 VAL A CA 1
ATOM 1548 C C . VAL A 1 205 ? -12.54800 -3.90400 7.63900 1.000 28.49000 205 VAL A C 1
ATOM 1549 O O . VAL A 1 205 ? -12.08100 -4.45100 6.66600 1.000 24.29000 205 VAL A O 1
ATOM 1553 N N . CYS A 1 206 ? -13.50300 -2.98600 7.59300 1.000 23.13000 206 CYS A N 1
ATOM 1554 C CA . CYS A 1 206 ? -14.12900 -2.62200 6.32900 1.000 24.29000 206 CYS A CA 1
ATOM 1555 C C . CYS A 1 206 ? -13.12900 -1.99400 5.37500 1.000 29.37000 206 CYS A C 1
ATOM 1556 O O . CYS A 1 206 ? -13.26500 -2.13700 4.15400 1.000 25.73000 206 CYS A O 1
ATOM 1559 N N . LEU A 1 207 ? -12.11400 -1.30800 5.90800 1.000 26.51000 207 LEU A N 1
ATOM 1560 C CA . LEU A 1 207 ? -11.13100 -0.67700 5.03800 1.000 29.48000 207 LEU A CA 1
ATOM 1561 C C . LEU A 1 207 ? -10.25100 -1.69300 4.32300 1.000 30.86000 207 LEU A C 1
ATOM 1562 O O . LEU A 1 207 ? -9.54500 -1.30900 3.38200 1.000 31.99000 207 LEU A O 1
ATOM 1567 N N . THR A 1 208 ? -10.28400 -2.97100 4.73100 1.000 27.90000 208 THR A N 1
ATOM 1568 C CA . THR A 1 208 ? -9.59500 -4.04000 4.00800 1.000 28.44000 208 THR A CA 1
ATOM 1569 C C . THR A 1 208 ? -10.52600 -4.84800 3.09500 1.000 30.46000 208 THR A C 1
ATOM 1570 O O . THR A 1 208 ? -10.08100 -5.83000 2.49500 1.000 28.01000 208 THR A O 1
ATOM 1574 N N . ALA A 1 209 ? -11.79200 -4.46000 2.96600 1.000 25.41000 209 ALA A N 1
ATOM 1575 C CA . ALA A 1 209 ? -12.77100 -5.26500 2.24100 1.000 24.54000 209 ALA A CA 1
ATOM 1576 C C . ALA A 1 209 ? -12.76000 -4.96300 0.75200 1.000 28.81000 209 ALA A C 1
ATOM 1577 O O . ALA A 1 209 ? -12.81000 -3.79800 0.34900 1.000 32.19000 209 ALA A O 1
ATOM 1579 N N . ASP A 1 210 ? -12.72500 -6.01800 -0.05700 1.000 24.79000 210 ASP A N 1
ATOM 1580 C CA . ASP A 1 210 ? -13.08500 -5.89500 -1.46400 1.000 27.87000 210 ASP A CA 1
ATOM 1581 C C . ASP A 1 210 ? -14.59500 -5.94600 -1.66100 1.000 32.22000 210 ASP A C 1
ATOM 1582 O O . ASP A 1 210 ? -15.12400 -5.30800 -2.57700 1.000 26.93000 210 ASP A O 1
ATOM 1587 N N . ILE A 1 211 ? -15.29800 -6.69300 -0.81300 1.000 25.62000 211 ILE A N 1
ATOM 1588 C CA . ILE A 1 211 ? -16.75200 -6.79500 -0.86200 1.000 27.99000 211 ILE A CA 1
ATOM 1589 C C . ILE A 1 211 ? -17.27900 -6.61300 0.55300 1.000 25.36000 211 ILE A C 1
ATOM 1590 O O . ILE A 1 211 ? -16.74100 -7.19600 1.49700 1.000 26.17000 211 ILE A O 1
ATOM 1595 N N . ILE A 1 212 ? -18.30100 -5.78500 0.70600 1.000 24.38000 212 ILE A N 1
ATOM 1596 C CA . ILE A 1 212 ? -18.94700 -5.56200 1.99000 1.000 24.38000 212 ILE A CA 1
ATOM 1597 C C . ILE A 1 212 ? -20.40400 -5.95900 1.85100 1.000 26.60000 212 ILE A C 1
ATOM 1598 O O . ILE A 1 212 ? -21.09800 -5.48000 0.94500 1.000 26.91000 212 ILE A O 1
ATOM 1603 N N . ILE A 1 213 ? -20.85900 -6.84100 2.73000 1.000 24.78000 213 ILE A N 1
ATOM 1604 C CA . ILE A 1 213 ? -22.27100 -7.18800 2.85900 1.000 27.90000 213 ILE A CA 1
ATOM 1605 C C . ILE A 1 213 ? -22.76400 -6.49400 4.11600 1.000 27.62000 213 ILE A C 1
ATOM 1606 O O . ILE A 1 213 ? -22.41400 -6.90300 5.22700 1.000 24.81000 213 ILE A O 1
ATOM 1611 N N . ALA A 1 214 ? -23.54500 -5.42900 3.95000 1.000 26.98000 214 ALA A N 1
ATOM 1612 C CA . ALA A 1 214 ? -24.00200 -4.62500 5.07900 1.000 27.52000 214 ALA A CA 1
ATOM 1613 C C . ALA A 1 214 ? -25.39300 -5.10800 5.47000 1.000 31.86000 214 ALA A C 1
ATOM 1614 O O . ALA A 1 214 ? -26.36600 -4.81700 4.77400 1.000 29.73000 214 ALA A O 1
ATOM 1616 N N . ALA A 1 215 ? -25.49000 -5.84500 6.57500 1.000 29.47000 215 ALA A N 1
ATOM 1617 C CA . ALA A 1 215 ? -26.74900 -6.46100 6.97800 1.000 31.95000 215 ALA A CA 1
ATOM 1618 C C . ALA A 1 215 ? -26.97500 -6.29100 8.47300 1.000 32.25000 215 ALA A C 1
ATOM 1619 O O . ALA A 1 215 ? -27.42300 -7.21400 9.15900 1.000 33.00000 215 ALA A O 1
ATOM 1621 N N . LEU A 1 216 ? -26.64400 -5.11600 9.00100 1.000 33.85000 216 LEU A N 1
ATOM 1622 C CA . LEU A 1 216 ? -26.84300 -4.84000 10.41600 1.000 33.58000 216 LEU A CA 1
ATOM 1623 C C . LEU A 1 216 ? -28.21600 -4.26000 10.72600 1.000 36.37000 216 LEU A C 1
ATOM 1624 O O . LEU A 1 216 ? -28.67300 -4.37600 11.86600 1.000 32.89000 216 LEU A O 1
ATOM 1629 N N . GLY A 1 217 ? -28.88500 -3.65100 9.75600 1.000 34.71000 217 GLY A N 1
ATOM 1630 C CA . GLY A 1 217 ? -30.13600 -2.97500 10.03900 1.000 38.96000 217 GLY A CA 1
ATOM 1631 C C . GLY A 1 217 ? -29.98000 -1.66900 10.78800 1.000 42.67000 217 GLY A C 1
ATOM 1632 O O . GLY A 1 217 ? -30.82600 -1.33400 11.62600 1.000 41.49000 217 GLY A O 1
ATOM 1633 N N . GLN A 1 218 ? -28.93000 -0.92100 10.46700 1.000 39.72000 218 GLN A N 1
ATOM 1634 C CA . GLN A 1 218 ? -28.68500 0.39300 11.09800 1.000 38.35000 218 GLN A CA 1
ATOM 1635 C C . GLN A 1 218 ? -28.46800 1.43100 10.00100 1.000 37.66000 218 GLN A C 1
ATOM 1636 O O . GLN A 1 218 ? -27.49300 1.32400 9.28600 1.000 35.81000 218 GLN A O 1
ATOM 1642 N N . PRO A 1 219 ? -29.36500 2.41900 9.84300 1.000 40.46000 219 PRO A N 1
ATOM 1643 C CA . PRO A 1 219 ? -29.23800 3.43300 8.81100 1.000 39.95000 219 PRO A CA 1
ATOM 1644 C C . PRO A 1 219 ? -27.90100 4.17900 8.85300 1.000 37.08000 219 PRO A C 1
ATOM 1645 O O . PRO A 1 219 ? -27.43100 4.48800 9.89800 1.000 33.70000 219 PRO A O 1
ATOM 1649 N N . GLU A 1 220 ? -27.33900 4.39300 7.66900 1.000 39.14000 220 GLU A N 1
ATOM 1650 C CA . GLU A 1 220 ? -26.05200 5.10200 7.46500 1.000 36.66000 220 GLU A CA 1
ATOM 1651 C C . GLU A 1 220 ? -24.97500 4.54200 8.39300 1.000 38.81000 220 GLU A C 1
ATOM 1652 O O . GLU A 1 220 ? -24.17900 5.31800 8.88900 1.000 31.70000 220 GLU A O 1
ATOM 1658 N N . PHE A 1 221 ? -24.97000 3.23200 8.61100 1.000 37.08000 221 PHE A N 1
ATOM 1659 C CA . PHE A 1 221 ? -23.89200 2.66000 9.43900 1.000 36.09000 221 PHE A CA 1
ATOM 1660 C C . PHE A 1 221 ? -22.58600 2.71600 8.64700 1.000 33.46000 221 PHE A C 1
ATOM 1661 O O . PHE A 1 221 ? -21.57400 3.06900 9.21000 1.000 31.73000 221 PHE A O 1
ATOM 1669 N N . LEU A 1 222 ? -22.65300 2.41100 7.35700 1.000 33.54000 222 LEU A N 1
ATOM 1670 C CA . LEU A 1 222 ? -21.46300 2.35200 6.51200 1.000 31.14000 222 LEU A CA 1
ATOM 1671 C C . LEU A 1 222 ? -21.22000 3.72500 5.89100 1.000 31.91000 222 LEU A C 1
ATOM 1672 O O . LEU A 1 222 ? -22.04200 4.20400 5.10100 1.000 30.72000 222 LEU A O 1
ATOM 1677 N N . THR A 1 223 ? -20.08900 4.33900 6.22700 1.000 32.19000 223 THR A N 1
ATOM 1678 C CA . THR A 1 223 ? -19.74100 5.66500 5.73400 1.000 33.57000 223 THR A CA 1
ATOM 1679 C C . THR A 1 223 ? -18.49200 5.59500 4.86400 1.000 38.57000 223 THR A C 1
ATOM 1680 O O . THR A 1 223 ? -17.76600 4.59300 4.84700 1.000 35.64000 223 THR A O 1
ATOM 1684 N N . ALA A 1 224 ? -18.24200 6.69200 4.13600 1.000 36.74000 224 ALA A N 1
ATOM 1685 C CA . ALA A 1 224 ? -17.18800 6.69100 3.12500 1.000 34.36000 224 ALA A CA 1
ATOM 1686 C C . ALA A 1 224 ? -15.81200 6.44400 3.72200 1.000 32.17000 224 ALA A C 1
ATOM 1687 O O . ALA A 1 224 ? -14.94500 5.88000 3.04700 1.000 32.14000 224 ALA A O 1
ATOM 1689 N N . ASP A 1 225 ? -15.57800 6.86500 4.97100 1.000 30.79000 225 ASP A N 1
ATOM 1690 C CA . ASP A 1 225 ? -14.27200 6.65300 5.59300 1.000 31.58000 225 ASP A CA 1
ATOM 1691 C C . ASP A 1 225 ? -14.02800 5.19800 5.96100 1.000 31.24000 225 ASP A C 1
ATOM 1692 O O . ASP A 1 225 ? -12.94200 4.87100 6.45700 1.000 29.27000 225 ASP A O 1
ATOM 1697 N N . MET A 1 226 ? -15.00300 4.32300 5.74500 1.000 31.84000 226 MET A N 1
ATOM 1698 C CA . MET A 1 226 ? -14.84700 2.90400 6.02800 1.000 30.37000 226 MET A CA 1
ATOM 1699 C C . MET A 1 226 ? -14.63700 2.08400 4.77000 1.000 33.06000 226 MET A C 1
ATOM 1700 O O . MET A 1 226 ? -14.40700 0.87500 4.87200 1.000 28.18000 226 MET A O 1
ATOM 1705 N N . VAL A 1 227 ? -14.71600 2.70000 3.58800 1.000 29.25000 227 VAL A N 1
ATOM 1706 C CA . VAL A 1 227 ? -14.81400 1.96600 2.33300 1.000 31.39000 227 VAL A CA 1
ATOM 1707 C C . VAL A 1 227 ? -13.56300 2.22100 1.49300 1.000 34.42000 227 VAL A C 1
ATOM 1708 O O . VAL A 1 227 ? -13.19200 3.37600 1.24500 1.000 35.49000 227 VAL A O 1
ATOM 1712 N N . LYS A 1 228 ? -12.91100 1.14100 1.07500 1.000 33.52000 228 LYS A N 1
ATOM 1713 C CA . LYS A 1 228 ? -11.71100 1.20200 0.24700 1.000 36.25000 228 LYS A CA 1
ATOM 1714 C C . LYS A 1 228 ? -12.11700 1.44900 -1.20200 1.000 36.89000 228 LYS A C 1
ATOM 1715 O O . LYS A 1 228 ? -13.05800 0.81300 -1.68500 1.000 39.90000 228 LYS A O 1
ATOM 1721 N N . PRO A 1 229 ? -11.45800 2.36300 -1.91800 1.000 39.56000 229 PRO A N 1
ATOM 1722 C CA . PRO A 1 229 ? -11.86200 2.64200 -3.30400 1.000 36.06000 229 PRO A CA 1
ATOM 1723 C C . PRO A 1 229 ? -11.88400 1.38700 -4.16600 1.000 34.13000 229 PRO A C 1
ATOM 1724 O O . PRO A 1 229 ? -10.98700 0.53800 -4.10100 1.000 33.77000 229 PRO A O 1
ATOM 1728 N N . GLY A 1 230 ? -12.93900 1.27000 -4.96700 1.000 35.24000 230 GLY A N 1
ATOM 1729 C CA . GLY A 1 230 ? -13.14700 0.09800 -5.78200 1.000 34.67000 230 GLY A CA 1
ATOM 1730 C C . GLY A 1 230 ? -13.98100 -0.99500 -5.14900 1.000 36.44000 230 GLY A C 1
ATOM 1731 O O . GLY A 1 230 ? -14.18000 -2.04000 -5.78000 1.000 32.21000 230 GLY A O 1
ATOM 1732 N N . ALA A 1 231 ? -14.47900 -0.79500 -3.93100 1.000 35.46000 231 ALA A N 1
ATOM 1733 C CA . ALA A 1 231 ? -15.15200 -1.87800 -3.22200 1.000 35.38000 231 ALA A CA 1
ATOM 1734 C C . ALA A 1 231 ? -16.49900 -2.19700 -3.86900 1.000 32.44000 231 ALA A C 1
ATOM 1735 O O . ALA A 1 231 ? -17.10900 -1.35400 -4.53100 1.000 32.68000 231 ALA A O 1
ATOM 1737 N N . VAL A 1 232 ? -16.95000 -3.43800 -3.69500 1.000 31.89000 232 VAL A N 1
ATOM 1738 C CA . VAL A 1 232 ? -18.30700 -3.84000 -4.05600 1.000 30.47000 232 VAL A CA 1
ATOM 1739 C C . VAL A 1 232 ? -19.12900 -3.84500 -2.77400 1.000 34.59000 232 VAL A C 1
ATOM 1740 O O . VAL A 1 232 ? -18.76400 -4.51900 -1.79800 1.000 30.36000 232 VAL A O 1
ATOM 1744 N N . VAL A 1 233 ? -20.23200 -3.10300 -2.76300 1.000 27.27000 233 VAL A N 1
ATOM 1745 C CA . VAL A 1 233 ? -21.02500 -2.91700 -1.55300 1.000 32.19000 233 VAL A CA 1
ATOM 1746 C C . VAL A 1 233 ? -22.45000 -3.40400 -1.81100 1.000 33.91000 233 VAL A C 1
ATOM 1747 O O . VAL A 1 233 ? -23.12000 -2.93100 -2.73800 1.000 33.11000 233 VAL A O 1
ATOM 1751 N N . VAL A 1 234 ? -22.89300 -4.36900 -1.00100 1.000 33.63000 234 VAL A N 1
ATOM 1752 C CA . VAL A 1 234 ? -24.24300 -4.93500 -1.03800 1.000 32.93000 234 VAL A CA 1
ATOM 1753 C C . VAL A 1 234 ? -24.95600 -4.44500 0.21200 1.000 31.24000 234 VAL A C 1
ATOM 1754 O O . VAL A 1 234 ? -24.49700 -4.69400 1.33100 1.000 29.70000 234 VAL A O 1
ATOM 1758 N N . ASP A 1 235 ? -26.06600 -3.74800 0.03300 1.000 31.77000 235 ASP A N 1
ATOM 1759 C CA . ASP A 1 235 ? -26.78900 -3.12100 1.13500 1.000 32.49000 235 ASP A CA 1
ATOM 1760 C C . ASP A 1 235 ? -28.04800 -3.93600 1.39100 1.000 36.55000 235 ASP A C 1
ATOM 1761 O O . ASP A 1 235 ? -29.00400 -3.87000 0.60800 1.000 35.80000 235 ASP A O 1
ATOM 1766 N N . VAL A 1 236 ? -28.04900 -4.70800 2.48300 1.000 34.32000 236 VAL A N 1
ATOM 1767 C CA . VAL A 1 236 ? -29.20000 -5.54900 2.82200 1.000 37.18000 236 VAL A CA 1
ATOM 1768 C C . VAL A 1 236 ? -30.15100 -4.87600 3.81400 1.000 39.86000 236 VAL A C 1
ATOM 1769 O O . VAL A 1 236 ? -31.23500 -5.41900 4.08100 1.000 42.72000 236 VAL A O 1
ATOM 1773 N N . GLY A 1 237 ? -29.78700 -3.72100 4.36200 1.000 40.44000 237 GLY A N 1
ATOM 1774 C CA . GLY A 1 237 ? -30.64100 -3.06500 5.33100 1.000 42.78000 237 GLY A CA 1
ATOM 1775 C C . GLY A 1 237 ? -31.95200 -2.59500 4.72700 1.000 50.19000 237 GLY A C 1
ATOM 1776 O O . GLY A 1 237 ? -32.05400 -2.29200 3.53400 1.000 47.13000 237 GLY A O 1
ATOM 1777 N N . THR A 1 238 ? -32.97900 -2.55200 5.58400 1.000 50.64000 238 THR A N 1
ATOM 1778 C CA . THR A 1 238 ? -34.35200 -2.18400 5.21900 1.000 54.14000 238 THR A CA 1
ATOM 1779 C C . THR A 1 238 ? -34.94200 -1.48400 6.44300 1.000 58.15000 238 THR A C 1
ATOM 1780 O O . THR A 1 238 ? -35.58700 -2.12200 7.27800 1.000 61.39000 238 THR A O 1
ATOM 1784 N N . THR A 1 239 ? -34.70000 -0.17900 6.53000 1.000 60.35000 239 THR A N 1
ATOM 1785 C CA . THR A 1 239 ? -35.22100 0.63800 7.64900 1.000 61.59000 239 THR A CA 1
ATOM 1786 C C . THR A 1 239 ? -36.04600 1.80800 7.11600 1.000 66.45000 239 THR A C 1
ATOM 1787 O O . THR A 1 239 ? -35.55800 2.51100 6.22000 1.000 63.49000 239 THR A O 1
ATOM 1791 N N . LEU A 1 240 ? -37.24900 1.99200 7.66100 1.000 69.76000 240 LEU A N 1
ATOM 1792 C CA . LEU A 1 240 ? -38.10700 3.14400 7.27800 1.000 71.68000 240 LEU A CA 1
ATOM 1793 C C . LEU A 1 240 ? -37.69500 4.31400 8.16300 1.000 71.31000 240 LEU A C 1
ATOM 1794 O O . LEU A 1 240 ? -37.74600 4.16400 9.37700 1.000 67.43000 240 LEU A O 1
ATOM 1799 N N . VAL A 1 241 ? -37.24400 5.40200 7.54700 1.000 76.52000 241 VAL A N 1
ATOM 1800 C CA . VAL A 1 241 ? -36.76100 6.59400 8.29800 1.000 84.94000 241 VAL A CA 1
ATOM 1801 C C . VAL A 1 241 ? -37.55400 7.82700 7.85800 1.000 94.69000 241 VAL A C 1
ATOM 1802 O O . VAL A 1 241 ? -38.15600 7.77800 6.78500 1.000 92.21000 241 VAL A O 1
ATOM 1806 N N . PRO A 1 242 ? -37.59000 8.91600 8.65700 1.000 100.92000 242 PRO A N 1
ATOM 1807 C CA . PRO A 1 242 ? -38.27200 10.16100 8.27100 1.000 103.36000 242 PRO A CA 1
ATOM 1808 C C . PRO A 1 242 ? -37.53900 10.91400 7.15100 1.000 103.44000 242 PRO A C 1
ATOM 1809 O O . PRO A 1 242 ? -38.17300 11.19400 6.15100 1.000 105.39000 242 PRO A O 1
ATOM 1813 N N . ARG A 1 251 ? -39.14800 7.31400 4.22100 1.000 83.74000 251 ARG A N 1
ATOM 1814 C CA . ARG A 1 251 ? -38.25900 6.76200 3.20800 1.000 82.23000 251 ARG A CA 1
ATOM 1815 C C . ARG A 1 251 ? -37.62500 5.46500 3.67100 1.000 76.44000 251 ARG A C 1
ATOM 1816 O O . ARG A 1 251 ? -37.22100 5.34300 4.82200 1.000 76.99000 251 ARG A O 1
ATOM 1824 N N . LEU A 1 252 ? -37.54100 4.49000 2.77300 1.000 74.27000 252 LEU A N 1
ATOM 1825 C CA . LEU A 1 252 ? -36.86800 3.23000 3.06500 1.000 73.43000 252 LEU A CA 1
ATOM 1826 C C . LEU A 1 252 ? -35.41000 3.33100 2.63000 1.000 69.83000 252 LEU A C 1
ATOM 1827 O O . LEU A 1 252 ? -35.12900 3.57300 1.44800 1.000 68.98000 252 LEU A O 1
ATOM 1832 N N . THR A 1 253 ? -34.48800 3.15400 3.57800 1.000 66.56000 253 THR A N 1
ATOM 1833 C CA . THR A 1 253 ? -33.05800 3.19900 3.30100 1.000 62.37000 253 THR A CA 1
ATOM 1834 C C . THR A 1 253 ? -32.40100 1.90500 3.75800 1.000 55.01000 253 THR A C 1
ATOM 1835 O O . THR A 1 253 ? -33.01300 1.07300 4.43700 1.000 54.55000 253 THR A O 1
ATOM 1839 N N . GLY A 1 254 ? -31.13400 1.74100 3.36400 1.000 48.25000 254 GLY A N 1
ATOM 1840 C CA . GLY A 1 254 ? -30.31600 0.64100 3.79900 1.000 45.56000 254 GLY A CA 1
ATOM 1841 C C . GLY A 1 254 ? -29.31800 1.05500 4.86000 1.000 41.80000 254 GLY A C 1
ATOM 1842 O O . GLY A 1 254 ? -29.44500 2.10900 5.49900 1.000 41.79000 254 GLY A O 1
ATOM 1843 N N . ASP A 1 255 ? -28.30000 0.21200 5.04700 1.000 37.49000 255 ASP A N 1
ATOM 1844 C CA . ASP A 1 255 ? -27.26800 0.47500 6.04200 1.000 33.52000 255 ASP A CA 1
ATOM 1845 C C . ASP A 1 255 ? -26.18900 1.42300 5.54400 1.000 34.12000 255 ASP A C 1
ATOM 1846 O O . ASP A 1 255 ? -25.34500 1.83900 6.34300 1.000 35.16000 255 ASP A O 1
ATOM 1851 N N . VAL A 1 256 ? -26.19300 1.77300 4.25800 1.000 33.22000 256 VAL A N 1
ATOM 1852 C CA . VAL A 1 256 ? -25.08400 2.48300 3.62400 1.000 33.72000 256 VAL A CA 1
ATOM 1853 C C . VAL A 1 256 ? -25.46400 3.94600 3.43400 1.000 35.13000 256 VAL A C 1
ATOM 1854 O O . VAL A 1 256 ? -26.56900 4.25100 2.97500 1.000 37.81000 256 VAL A O 1
ATOM 1858 N N . LYS A 1 257 ? -24.55700 4.85700 3.78600 1.000 35.86000 257 LYS A N 1
ATOM 1859 C CA . LYS A 1 257 ? -24.73300 6.27300 3.43600 1.000 37.35000 257 LYS A CA 1
ATOM 1860 C C . LYS A 1 257 ? -24.37700 6.41200 1.96300 1.000 39.82000 257 LYS A C 1
ATOM 1861 O O . LYS A 1 257 ? -23.23500 6.69500 1.59000 1.000 36.08000 257 LYS A O 1
ATOM 1867 N N . PHE A 1 258 ? -25.34200 6.09800 1.10900 1.000 36.87000 258 PHE A N 1
ATOM 1868 C CA . PHE A 1 258 ? -25.14500 6.02400 -0.35800 1.000 39.30000 258 PHE A CA 1
ATOM 1869 C C . PHE A 1 258 ? -24.46200 7.25400 -0.95100 1.000 42.45000 258 PHE A C 1
ATOM 1870 O O . PHE A 1 258 ? -23.58600 7.09100 -1.76500 1.000 42.01000 258 PHE A O 1
ATOM 1878 N N . ASP A 1 259 ? -24.88800 8.44300 -0.54800 1.000 44.52000 259 ASP A N 1
ATOM 1879 C CA . ASP A 1 259 ? -24.37500 9.70700 -1.13300 1.000 43.94000 259 ASP A CA 1
ATOM 1880 C C . ASP A 1 259 ? -22.84700 9.75900 -1.13500 1.000 44.64000 259 ASP A C 1
ATOM 1881 O O . ASP A 1 259 ? -22.30400 10.07800 -2.16400 1.000 46.67000 259 ASP A O 1
ATOM 1886 N N . GLU A 1 260 ? -22.19000 9.38900 -0.04200 1.000 42.89000 260 GLU A N 1
ATOM 1887 C CA . GLU A 1 260 ? -20.71300 9.49800 -0.00100 1.000 40.46000 260 GLU A CA 1
ATOM 1888 C C . GLU A 1 260 ? -20.03600 8.15200 -0.22800 1.000 40.11000 260 GLU A C 1
ATOM 1889 O O . GLU A 1 260 ? -18.87600 8.16100 -0.55400 1.000 41.37000 260 GLU A O 1
ATOM 1895 N N . VAL A 1 261 ? -20.74400 7.04600 -0.04900 1.000 40.96000 261 VAL A N 1
ATOM 1896 C CA . VAL A 1 261 ? -20.11200 5.74600 -0.25000 1.000 37.89000 261 VAL A CA 1
ATOM 1897 C C . VAL A 1 261 ? -20.10500 5.35500 -1.72100 1.000 34.82000 261 VAL A C 1
ATOM 1898 O O . VAL A 1 261 ? -19.08400 4.89700 -2.24600 1.000 33.02000 261 VAL A O 1
ATOM 1902 N N . ALA A 1 262 ? -21.24700 5.48900 -2.39700 1.000 37.95000 262 ALA A N 1
ATOM 1903 C CA . ALA A 1 262 ? -21.34800 5.03200 -3.78300 1.000 35.64000 262 ALA A CA 1
ATOM 1904 C C . ALA A 1 262 ? -20.25000 5.56800 -4.69700 1.000 37.19000 262 ALA A C 1
ATOM 1905 O O . ALA A 1 262 ? -19.74400 4.78700 -5.52200 1.000 37.82000 262 ALA A O 1
ATOM 1907 N N . PRO A 1 263 ? -19.83300 6.83900 -4.61800 1.000 39.80000 263 PRO A N 1
ATOM 1908 C CA . PRO A 1 263 ? -18.75000 7.30200 -5.50700 1.000 42.14000 263 PRO A CA 1
ATOM 1909 C C . PRO A 1 263 ? -17.44100 6.54800 -5.33300 1.000 43.02000 263 PRO A C 1
ATOM 1910 O O . PRO A 1 263 ? -16.61900 6.54300 -6.25700 1.000 42.57000 263 PRO A O 1
ATOM 1914 N N . LYS A 1 264 ? -17.22000 5.90600 -4.19100 1.000 41.87000 264 LYS A N 1
ATOM 1915 C CA . LYS A 1 264 ? -15.99000 5.16100 -3.96100 1.000 38.21000 264 LYS A CA 1
ATOM 1916 C C . LYS A 1 264 ? -16.04200 3.72900 -4.46700 1.000 38.49000 264 LYS A C 1
ATOM 1917 O O . LYS A 1 264 ? -15.00700 3.04600 -4.47000 1.000 41.84000 264 LYS A O 1
ATOM 1923 N N . CYS A 1 265 ? -17.21100 3.25300 -4.87200 1.000 40.42000 265 CYS A N 1
ATOM 1924 C CA . CYS A 1 265 ? -17.40600 1.84000 -5.15100 1.000 38.80000 265 CYS A CA 1
ATOM 1925 C C . CYS A 1 265 ? -17.21500 1.55100 -6.63100 1.000 39.44000 265 CYS A C 1
ATOM 1926 O O . CYS A 1 265 ? -17.48000 2.40200 -7.48000 1.000 43.86000 265 CYS A O 1
ATOM 1929 N N . SER A 1 266 ? -16.75000 0.33800 -6.93700 1.000 35.82000 266 SER A N 1
ATOM 1930 C CA . SER A 1 266 ? -16.90500 -0.16700 -8.29500 1.000 37.18000 266 SER A CA 1
ATOM 1931 C C . SER A 1 266 ? -18.36400 -0.51700 -8.56300 1.000 42.75000 266 SER A C 1
ATOM 1932 O O . SER A 1 266 ? -18.91600 -0.16600 -9.61000 1.000 42.12000 266 SER A O 1
ATOM 1935 N N . TYR A 1 267 ? -19.01300 -1.19000 -7.61000 1.000 37.42000 267 TYR A N 1
ATOM 1936 C CA . TYR A 1 267 ? -20.40100 -1.61400 -7.73500 1.000 36.84000 267 TYR A CA 1
ATOM 1937 C C . TYR A 1 267 ? -21.09400 -1.47000 -6.39000 1.000 38.03000 267 TYR A C 1
ATOM 1938 O O . TYR A 1 267 ? -20.48600 -1.73700 -5.34300 1.000 33.64000 267 TYR A O 1
ATOM 1947 N N . ILE A 1 268 ? -22.37000 -1.09100 -6.42300 1.000 31.62000 268 ILE A N 1
ATOM 1948 C CA . ILE A 1 268 ? -23.14000 -0.89100 -5.20000 1.000 37.32000 268 ILE A CA 1
ATOM 1949 C C . ILE A 1 268 ? -24.62200 -1.09000 -5.49400 1.000 41.43000 268 ILE A C 1
ATOM 1950 O O . ILE A 1 268 ? -25.12400 -0.67700 -6.54300 1.000 39.38000 268 ILE A O 1
ATOM 1955 N N . THR A 1 269 ? -25.32400 -1.73300 -4.54100 1.000 38.69000 269 THR A N 1
ATOM 1956 C CA . THR A 1 269 ? -26.77500 -1.89700 -4.60200 1.000 39.34000 269 THR A CA 1
ATOM 1957 C C . THR A 1 269 ? -27.46400 -0.64600 -4.07200 1.000 40.54000 269 THR A C 1
ATOM 1958 O O . THR A 1 269 ? -27.08700 -0.14300 -3.00600 1.000 38.28000 269 THR A O 1
ATOM 1962 N N . PRO A 1 270 ? -28.47100 -0.12700 -4.77000 1.000 40.72000 270 PRO A N 1
ATOM 1963 C CA . PRO A 1 270 ? -29.33200 0.89900 -4.17700 1.000 41.75000 270 PRO A CA 1
ATOM 1964 C C . PRO A 1 270 ? -30.35000 0.26800 -3.23700 1.000 41.81000 270 PRO A C 1
ATOM 1965 O O . PRO A 1 270 ? -30.63100 -0.93100 -3.29800 1.000 42.01000 270 PRO A O 1
ATOM 1969 N N . VAL A 1 271 ? -30.88200 1.10100 -2.34000 1.000 42.20000 271 VAL A N 1
ATOM 1970 C CA . VAL A 1 271 ? -32.02900 0.75000 -1.51500 1.000 44.09000 271 VAL A CA 1
ATOM 1971 C C . VAL A 1 271 ? -33.04500 1.87400 -1.67700 1.000 44.75000 271 VAL A C 1
ATOM 1972 O O . VAL A 1 271 ? -32.76600 3.01200 -1.29400 1.000 45.05000 271 VAL A O 1
ATOM 1976 N N . PRO A 1 272 ? -34.24500 1.61300 -2.22900 1.000 46.76000 272 PRO A N 1
ATOM 1977 C CA . PRO A 1 272 ? -34.69400 0.30400 -2.71800 1.000 44.51000 272 PRO A CA 1
ATOM 1978 C C . PRO A 1 272 ? -34.14900 -0.00800 -4.10300 1.000 42.23000 272 PRO A C 1
ATOM 1979 O O . PRO A 1 272 ? -33.30000 0.73100 -4.60200 1.000 47.07000 272 PRO A O 1
ATOM 1983 N N . GLY A 1 273 ? -34.60100 -1.10800 -4.69200 1.000 37.49000 273 GLY A N 1
ATOM 1984 C CA . GLY A 1 273 ? -34.17800 -1.49900 -6.04300 1.000 40.72000 273 GLY A CA 1
ATOM 1985 C C . GLY A 1 273 ? -32.95700 -2.39200 -6.08200 1.000 40.95000 273 GLY A C 1
ATOM 1986 O O . GLY A 1 273 ? -32.47900 -2.65100 -7.16700 1.000 40.06000 273 GLY A O 1
ATOM 1987 N N . GLY A 1 274 ? -32.49200 -2.88100 -4.93600 1.000 41.56000 274 GLY A N 1
ATOM 1988 C CA . GLY A 1 274 ? -31.29400 -3.73200 -4.93700 1.000 38.53000 274 GLY A CA 1
ATOM 1989 C C . GLY A 1 274 ? -31.56600 -5.15700 -4.51000 1.000 37.70000 274 GLY A C 1
ATOM 1990 O O . GLY A 1 274 ? -31.99600 -5.95300 -5.32800 1.000 37.68000 274 GLY A O 1
ATOM 1991 N N . VAL A 1 275 ? -31.30700 -5.44600 -3.24600 1.000 34.29000 275 VAL A N 1
ATOM 1992 C CA . VAL A 1 275 ? -31.46800 -6.82000 -2.71200 1.000 33.16000 275 VAL A CA 1
ATOM 1993 C C . VAL A 1 275 ? -32.94600 -7.20300 -2.64700 1.000 33.57000 275 VAL A C 1
ATOM 1994 O O . VAL A 1 275 ? -33.23400 -8.33300 -2.90700 1.000 31.41000 275 VAL A O 1
ATOM 1998 N N . GLY A 1 276 ? -33.81000 -6.25900 -2.29800 1.000 37.70000 276 GLY A N 1
ATOM 1999 C CA . GLY A 1 276 ? -35.22800 -6.52000 -2.13900 1.000 38.39000 276 GLY A CA 1
ATOM 2000 C C . GLY A 1 276 ? -35.86400 -7.34100 -3.25200 1.000 38.89000 276 GLY A C 1
ATOM 2001 O O . GLY A 1 276 ? -36.41100 -8.41800 -3.01700 1.000 38.78000 276 GLY A O 1
ATOM 2002 N N . PRO A 1 277 ? -35.78700 -6.85400 -4.49500 1.000 40.59000 277 PRO A N 1
ATOM 2003 C CA . PRO A 1 277 ? -36.35800 -7.62300 -5.61700 1.000 37.63000 277 PRO A CA 1
ATOM 2004 C C . PRO A 1 277 ? -35.66500 -8.94800 -5.87000 1.000 39.45000 277 PRO A C 1
ATOM 2005 O O . PRO A 1 277 ? -36.28700 -9.87300 -6.41800 1.000 36.24000 277 PRO A O 1
ATOM 2009 N N . MET A 1 278 ? -34.38200 -9.06900 -5.51700 1.000 33.76000 278 MET A N 1
ATOM 2010 C CA . MET A 1 278 ? -33.69100 -10.33200 -5.74200 1.000 31.81000 278 MET A CA 1
ATOM 2011 C C . MET A 1 278 ? -34.17700 -11.39100 -4.76400 1.000 28.51000 278 MET A C 1
ATOM 2012 O O . MET A 1 278 ? -34.22300 -12.58100 -5.09000 1.000 32.74000 278 MET A O 1
ATOM 2017 N N . THR A 1 279 ? -34.48600 -10.97900 -3.54500 1.000 31.06000 279 THR A N 1
ATOM 2018 C CA . THR A 1 279 ? -35.00300 -11.91300 -2.55600 1.000 34.07000 279 THR A CA 1
ATOM 2019 C C . THR A 1 279 ? -36.32100 -12.51600 -3.02700 1.000 33.57000 279 THR A C 1
ATOM 2020 O O . THR A 1 279 ? -36.50200 -13.74100 -3.01600 1.000 30.17000 279 THR A O 1
ATOM 2024 N N . ILE A 1 280 ? -37.25300 -11.66000 -3.45300 1.000 34.29000 280 ILE A N 1
ATOM 2025 C CA . ILE A 1 280 ? -38.56600 -12.14000 -3.88400 1.000 36.47000 280 ILE A CA 1
ATOM 2026 C C . ILE A 1 280 ? -38.42200 -13.08100 -5.06800 1.000 35.77000 280 ILE A C 1
ATOM 2027 O O . ILE A 1 280 ? -38.95300 -14.19400 -5.06200 1.000 34.16000 280 ILE A O 1
ATOM 2032 N N . VAL A 1 281 ? -37.67200 -12.66400 -6.09200 1.000 37.06000 281 VAL A N 1
ATOM 2033 C CA . VAL A 1 281 ? -37.56200 -13.49700 -7.28000 1.000 35.06000 281 VAL A CA 1
ATOM 2034 C C . VAL A 1 281 ? -36.76300 -14.76000 -7.00400 1.000 36.01000 281 VAL A C 1
ATOM 2035 O O . VAL A 1 281 ? -36.93800 -15.76600 -7.70300 1.000 34.46000 281 VAL A O 1
ATOM 2039 N N . SER A 1 282 ? -35.88400 -14.75400 -5.99700 1.000 34.30000 282 SER A N 1
ATOM 2040 C CA . SER A 1 282 ? -35.17700 -15.98900 -5.67100 1.000 30.02000 282 SER A CA 1
ATOM 2041 C C . SER A 1 282 ? -36.12800 -17.01900 -5.06900 1.000 29.87000 282 SER A C 1
ATOM 2042 O O . SER A 1 282 ? -35.97500 -18.22400 -5.29000 1.000 27.74000 282 SER A O 1
ATOM 2045 N N . LEU A 1 283 ? -37.09100 -16.56600 -4.26900 1.000 30.74000 283 LEU A N 1
ATOM 2046 C CA . LEU A 1 283 ? -38.13300 -17.47700 -3.80900 1.000 30.47000 283 LEU A CA 1
ATOM 2047 C C . LEU A 1 283 ? -38.87700 -18.08500 -4.98900 1.000 30.24000 283 LEU A C 1
ATOM 2048 O O . LEU A 1 283 ? -39.14700 -19.28900 -5.01000 1.000 35.82000 283 LEU A O 1
ATOM 2053 N N . MET A 1 284 ? -39.19600 -17.26500 -5.99500 1.000 34.30000 284 MET A N 1
ATOM 2054 C CA . MET A 1 284 ? -39.84300 -17.78700 -7.19600 1.000 35.09000 284 MET A CA 1
ATOM 2055 C C . MET A 1 284 ? -38.98500 -18.84700 -7.88000 1.000 36.74000 284 MET A C 1
ATOM 2056 O O . MET A 1 284 ? -39.49700 -19.89400 -8.28800 1.000 36.83000 284 MET A O 1
ATOM 2061 N N . SER A 1 285 ? -37.66700 -18.61200 -7.98900 1.000 34.55000 285 SER A N 1
ATOM 2062 C CA . SER A 1 285 ? -36.79200 -19.58900 -8.63900 1.000 34.49000 285 SER A CA 1
ATOM 2063 C C . SER A 1 285 ? -36.75800 -20.91200 -7.88200 1.000 35.05000 285 SER A C 1
ATOM 2064 O O . SER A 1 285 ? -36.75900 -21.98700 -8.49900 1.000 34.53000 285 SER A O 1
ATOM 2067 N N . ASN A 1 286 ? -36.67700 -20.85700 -6.54200 1.000 34.33000 286 ASN A N 1
ATOM 2068 C CA . ASN A 1 286 ? -36.70200 -22.08600 -5.75100 1.000 30.62000 286 ASN A CA 1
ATOM 2069 C C . ASN A 1 286 ? -37.99800 -22.85000 -5.98100 1.000 32.71000 286 ASN A C 1
ATOM 2070 O O . ASN A 1 286 ? -38.00600 -24.08500 -6.00600 1.000 32.52000 286 ASN A O 1
ATOM 2075 N N . THR A 1 287 ? -39.11000 -22.12600 -6.13500 1.000 35.21000 287 THR A N 1
ATOM 2076 C CA . THR A 1 287 ? -40.38800 -22.78900 -6.39100 1.000 34.99000 287 THR A CA 1
ATOM 2077 C C . THR A 1 287 ? -40.38700 -23.48600 -7.74800 1.000 32.58000 287 THR A C 1
ATOM 2078 O O . THR A 1 287 ? -40.84800 -24.62500 -7.86500 1.000 37.85000 287 THR A O 1
ATOM 2082 N N . LEU A 1 288 ? -39.86700 -22.82100 -8.78200 1.000 35.71000 288 LEU A N 1
ATOM 2083 C CA . LEU A 1 288 ? -39.73500 -23.47400 -10.08400 1.000 36.87000 288 LEU A CA 1
ATOM 2084 C C . LEU A 1 288 ? -38.84200 -24.70200 -9.99900 1.000 39.50000 288 LEU A C 1
ATOM 2085 O O . LEU A 1 288 ? -39.14700 -25.74500 -10.59300 1.000 36.33000 288 LEU A O 1
ATOM 2090 N N . LEU A 1 289 ? -37.72200 -24.59700 -9.27700 1.000 35.53000 289 LEU A N 1
ATOM 2091 C CA . LEU A 1 289 ? -36.84500 -25.75100 -9.12000 1.000 35.67000 289 LEU A CA 1
ATOM 2092 C C . LEU A 1 289 ? -37.57600 -26.87900 -8.41200 1.000 39.39000 289 LEU A C 1
ATOM 2093 O O . LEU A 1 289 ? -37.49300 -28.04400 -8.82000 1.000 37.39000 289 LEU A O 1
ATOM 2098 N N . ALA A 1 290 ? -38.30300 -26.54700 -7.34200 1.000 36.39000 290 ALA A N 1
ATOM 2099 C CA . ALA A 1 290 ? -39.06700 -27.57000 -6.63100 1.000 39.08000 290 ALA A CA 1
ATOM 2100 C C . ALA A 1 290 ? -40.06600 -28.24700 -7.56100 1.000 37.61000 290 ALA A C 1
ATOM 2101 O O . ALA A 1 290 ? -40.23000 -29.47100 -7.52300 1.000 37.02000 290 ALA A O 1
ATOM 2103 N N . SER A 1 291 ? -40.73200 -27.46300 -8.41300 1.000 38.07000 291 SER A N 1
ATOM 2104 C CA . SER A 1 291 ? -41.71100 -28.03900 -9.33100 1.000 41.42000 291 SER A CA 1
ATOM 2105 C C . SER A 1 291 ? -41.06400 -29.03600 -10.27800 1.000 44.15000 291 SER A C 1
ATOM 2106 O O . SER A 1 291 ? -41.70600 -30.00800 -10.69200 1.000 47.60000 291 SER A O 1
ATOM 2109 N N . LYS A 1 292 ? -39.78900 -28.83100 -10.61000 1.000 42.94000 292 LYS A N 1
ATOM 2110 C CA . LYS A 1 292 ? -39.05400 -29.75300 -11.45800 1.000 44.27000 292 LYS A CA 1
ATOM 2111 C C . LYS A 1 292 ? -38.23500 -30.76000 -10.65800 1.000 44.63000 292 LYS A C 1
ATOM 2112 O O . LYS A 1 292 ? -37.36900 -31.43200 -11.22400 1.000 43.20000 292 LYS A O 1
ATOM 2118 N N . GLY A 1 293 ? -38.54100 -30.90600 -9.37200 1.000 42.68000 293 GLY A N 1
ATOM 2119 C CA . GLY A 1 293 ? -37.85700 -31.87400 -8.49200 1.000 41.73000 293 GLY A CA 1
ATOM 2120 C C . GLY A 1 293 ? -36.38200 -31.57400 -8.28700 1.000 43.46000 293 GLY A C 1
ATOM 2121 O O . GLY A 1 293 ? -35.63600 -32.49500 -8.07100 1.000 42.24000 293 GLY A O 1
ATOM 2122 N N . LEU A 1 294 ? -36.00800 -30.30200 -8.29800 1.000 43.75000 294 LEU A N 1
ATOM 2123 C CA . LEU A 1 294 ? -34.59300 -29.88500 -8.17400 1.000 42.98000 294 LEU A CA 1
ATOM 2124 C C . LEU A 1 294 ? -34.39500 -29.04300 -6.91500 1.000 42.50000 294 LEU A C 1
ATOM 2125 O O . LEU A 1 294 ? -35.36200 -28.52700 -6.40500 1.000 42.01000 294 LEU A O 1
ATOM 2130 N N . TYR A 1 295 ? -33.13900 -28.88500 -6.51400 1.000 41.54000 295 TYR A N 1
ATOM 2131 C CA . TYR A 1 295 ? -32.71500 -28.04200 -5.37400 1.000 41.05000 295 TYR A CA 1
ATOM 2132 C C . TYR A 1 295 ? -31.80500 -26.94100 -5.92200 1.000 43.90000 295 TYR A C 1
ATOM 2133 O O . TYR A 1 295 ? -31.77300 -25.85800 -5.37900 1.000 43.65000 295 TYR A O 1
ATOM 2142 N N . ARG A 1 296 ? -31.05900 -27.25900 -6.96700 1.000 46.60000 296 ARG A N 1
ATOM 2143 C CA . ARG A 1 296 ? -30.05800 -26.34500 -7.57100 1.000 50.73000 296 ARG A CA 1
ATOM 2144 C C . ARG A 1 296 ? -29.04700 -25.89400 -6.52800 1.000 49.88000 296 ARG A C 1
ATOM 2145 O O . ARG A 1 296 ? -28.03600 -26.57800 -6.45800 1.000 57.76000 296 ARG A O 1
#

Foldseek 3Di:
DAAELFLLVVLVVLLVVLLVVQVVQVVVPDDAFEEEEEEEADPPVLVVVVVLLVVSCVSSVYHYHYDYHYLVDALVVLLVVQVCLQPDLNHLAYYYRDDHDPRHDPLVNLCSHDQLRDLQLPHVVSVVCLLVVHFGAQHQLLVLVQVSCVVVVPDAAAFAEEEEDDDPNHRVSNQSVQCDPDPSHNHRYHYHYPPRPCQLVSLLRGQEYEADHQAAQQAAQSSHHAAHAYEFPHFDDDCDTATNHPCVGNRVRYNYYYGPPRGSVSSSSSSSVVSSSQSNVSGRD

Secondary structure (DSSP, 8-state):
--EE--HHHHHHHHHHHHHHHHHHHHHTS-PPPEEEEEEES--HHHHHHHHHHHHHHHHHT-EEEEEEE-TT--HHHHHHHHHHHHH-TT-SEEEE-SPPPTTS-HHHHHHTS-GGGBTT--SHHHHHHHHHT-S-PPPHHHHHHHHHHHHTT---TT-EEEEE---TTTHHHHHHHHTSSSSS---EEEEE-TT-TTHHHHHTT-SEEEE-S--TT-B-GGG--TTEEEEE---EE---EE-SB-HHHHGGGEEEE--SSSSHHHHHHHHHHHHHHHHHTT---

Radius of gyration: 19.29 Å; Cα contacts (8 Å, |Δi|>4): 588; chains: 1; bounding box: 47×45×46 Å

InterPro domains:
  IPR000672 Tetrahydrofolate dehydrogenase/cyclohydrolase [MF_01576] (5-295)
  IPR000672 Tetrahydrofolate dehydrogenase/cyclohydrolase [PR00085] (36-58)
  IPR000672 Tetrahydrofolate dehydrogenase/cyclohydrolase [PR00085] (77-104)
  IPR000672 Tetrahydrofolate dehydrogenase/cyclohydrolase [PR00085] (112-133)
  IPR000672 Tetrahydrofolate dehydrogenase/cyclohydrolase [PR00085] (157-177)
  IPR000672 Tetrahydrofolate dehydrogenase/cyclohydrolase [PR00085] (210-239)
  IPR000672 Tetrahydrofolate dehydrogenase/cyclohydrolase [PR00085] (251-267)
  IPR000672 Tetrahydrofolate dehydrogenase/cyclohydrolase [PR00085] (268-286)
  IPR020630 Tetrahydrofolate dehydrogenase/cyclohydrolase, catalytic domain [PF00763] (8-123)
  IPR020631 Tetrahydrofolate dehydrogenase/cyclohydrolase, NAD(P)-binding domain [PF02882] (142-291)
  IPR020631 Tetrahydrofolate dehydrogenase/cyclohydrolase, NAD(P)-binding domain [cd01080] (118-292)
  IPR020867 Tetrahydrofolate dehydrogenase/cyclohydrolase, conserved site [PS00766] (78-103)
  IPR020867 Tetrahydrofolate dehydrogenase/cyclohydrolase, conserved site [PS00767] (272-280)
  IPR036291 NAD(P)-binding domain superfamily [SSF51735] (125-290)
  IPR046346 Aminoacid dehydrogenase-like, N-terminal domain superfamily [SSF53223] (5-124)

Organism: Porphyromonas gingivalis (strain ATCC BAA-308 / W83) (NCBI:txid242619)

B-factor: mean 41.01, std 12.99, range [20.82, 105.39]